Protein AF-A0A9X8DUB5-F1 (afdb_monomer_lite)

Organism: Aphanomyces astaci (NCBI:txid112090)

InterPro domains:
  IPR002156 Ribonuclease H domain [PF13456] (1-64)
  IPR036397 Ribonuclease H superfamily [G3DSA:3.30.420.10] (1-76)

Secondary structure (DSSP, 8-state):
-EES-HHHHHHHHTSS---SHHHHHHHHHHHHHHHHHHHTT-----EE--TTT-HHHHHHHHHHHHHHHT-------------------PPPPPPPTHHHHHHHHHHHHHHHHTTS---------TTS-PPP----S---HHHHHHHHHHHHHHHHHHHHHHHT--SHHHHHHHHHHHHHHHHHHHHHHHHHHHHHHHHHHHHHHHHHHHHHHHHHHHHHHHHHHHHH-HHHHHHHHHHHHTT-SS--S--SS-HHHHHHHHHHHT--SS---TTSTTTHHHHHHHHTSPP----S-SS-S---HHHHHHHHHHHHHHHSB-TTSSBGGGGGG-

Sequence (334 aa):
IECDSQLVLSQVSGNARVSLPLLRSLRNRVLKALAHLRHKGTFTSLHHFPRNENTVADALANAAMDLKETSYESAAPATTTTPSQRGEVLPNPVETPVQISLAAAALLDSIIAAIEPPLAAPAHDPTTRQQRLVVPTVLPPTVVEVMDLALSALVTTTTARLDDSDSWTTAEPIMAAFPAALTRKHKHIHEVQASAESNSRQVYRARRKLRRLNKAHARAHLRHLFVTNEKRCVESIFRQANGLSAKSMSCAIPTDDLVKHFAATNRPPVAFDPQRPSGDKFLRLLDALPPADFNGQVFVDAITMDEVEDALNAANLTSAPGLDGLPYRIYYRF

Foldseek 3Di:
DEDQDPVLLCPLVVNDDDPDPVVVVVSVVVNVVQVVCVVVVDDDDYYYDHPVVVCVVVVVVVVVVVVVVVPPDDDDDDDDDDDDDDDDDDDDDDDDPVVVVVVVVVVVVVLVVVLDDDDDDPDDDPPDDDDDDDDDPDDDPVLVVVLCVSVVVLVVSLVVQCVVDPDPVSNVSSVRCSVVVNVVSSVVSVVVVVVVVVCVVVVVVVVVVVVVVVVVVVVVVLVVCCVVPVVVSVVVCVCVVVVDPPDDPDDPDPPVNVVVVCCVVVVDPDDDDCPDPVNVVVVVVVVVDDDDDPPVPPCPDPCDPVNVVVVVVVCQQCPPQDPVGHRNVVVVVD

Structure (mmCIF, N/CA/C/O backbone):
data_AF-A0A9X8DUB5-F1
#
_entry.id   AF-A0A9X8DUB5-F1
#
loop_
_atom_site.group_PDB
_atom_site.id
_atom_site.type_symbol
_atom_site.label_atom_id
_atom_site.label_alt_id
_atom_site.label_comp_id
_atom_site.label_asym_id
_atom_site.label_entity_id
_atom_site.label_seq_id
_atom_site.pdbx_PDB_ins_code
_atom_site.Cartn_x
_atom_site.Cartn_y
_atom_site.Cartn_z
_atom_site.occupancy
_atom_site.B_iso_or_equiv
_atom_site.auth_seq_id
_atom_site.auth_comp_id
_atom_site.auth_asym_id
_atom_site.auth_atom_id
_atom_site.pdbx_PDB_model_num
ATOM 1 N N . ILE A 1 1 ? 10.967 23.428 12.071 1.00 86.31 1 ILE A N 1
ATOM 2 C CA . ILE A 1 1 ? 9.699 22.744 12.417 1.00 86.31 1 ILE A CA 1
ATOM 3 C C . ILE A 1 1 ? 10.029 21.789 13.539 1.00 86.31 1 ILE A C 1
ATOM 5 O O . ILE A 1 1 ? 10.866 20.911 13.344 1.00 86.31 1 ILE A O 1
ATOM 9 N N . GLU A 1 2 ? 9.417 22.008 14.689 1.00 88.88 2 GLU A N 1
ATOM 10 C CA . GLU A 1 2 ? 9.625 21.233 15.911 1.00 88.88 2 GLU A CA 1
ATOM 11 C C . GLU A 1 2 ? 8.457 20.263 16.092 1.00 88.88 2 GLU A C 1
ATOM 13 O O . GLU A 1 2 ? 7.315 20.596 15.768 1.00 88.88 2 GLU A O 1
ATOM 18 N N . CYS A 1 3 ? 8.748 19.030 16.505 1.00 86.31 3 CYS A N 1
ATOM 19 C CA . CYS A 1 3 ? 7.737 17.998 16.718 1.00 86.31 3 CYS A CA 1
ATOM 20 C C . CYS A 1 3 ? 8.191 16.993 17.782 1.00 86.31 3 CYS A C 1
ATOM 22 O O . CYS A 1 3 ? 9.339 16.543 17.800 1.00 86.31 3 CYS A O 1
ATOM 24 N N . ASP A 1 4 ? 7.258 16.583 18.628 1.00 89.56 4 ASP A N 1
ATOM 25 C CA . ASP A 1 4 ? 7.433 15.570 19.671 1.00 89.56 4 ASP A CA 1
ATOM 26 C C . ASP A 1 4 ? 7.294 14.129 19.169 1.00 89.56 4 ASP A C 1
ATOM 28 O O . ASP A 1 4 ? 7.816 13.196 19.776 1.00 89.56 4 ASP A O 1
ATOM 32 N N . SER A 1 5 ? 6.680 13.916 18.006 1.00 89.62 5 SER A N 1
ATOM 33 C CA . SER A 1 5 ? 6.586 12.589 17.407 1.00 89.62 5 SER A CA 1
ATOM 34 C C . SER A 1 5 ? 7.832 12.233 16.592 1.00 89.62 5 SER A C 1
ATOM 36 O O . SER A 1 5 ? 7.954 12.530 15.398 1.00 89.62 5 SER A O 1
ATOM 38 N N . GLN A 1 6 ? 8.742 11.489 17.222 1.00 89.31 6 GLN A N 1
ATOM 39 C CA . GLN A 1 6 ? 9.939 10.946 16.570 1.00 89.31 6 GLN A CA 1
ATOM 40 C C . GLN A 1 6 ? 9.598 10.029 15.378 1.00 89.31 6 GLN A C 1
ATOM 42 O O . GLN A 1 6 ? 10.311 9.996 14.367 1.00 89.31 6 GLN A O 1
ATOM 47 N N . LEU A 1 7 ? 8.469 9.317 15.449 1.00 89.69 7 LEU A N 1
ATOM 48 C CA . LEU A 1 7 ? 7.990 8.479 14.352 1.00 89.69 7 LEU A CA 1
ATOM 49 C C . LEU A 1 7 ? 7.597 9.319 13.129 1.00 89.69 7 LEU A C 1
ATOM 51 O O . LEU A 1 7 ? 7.969 8.982 12.008 1.00 89.69 7 LEU A O 1
ATOM 55 N N . VAL A 1 8 ? 6.883 10.429 13.319 1.00 90.25 8 VAL A N 1
ATOM 56 C CA . VAL A 1 8 ? 6.497 11.306 12.202 1.00 90.25 8 VAL A CA 1
ATOM 57 C C . VAL A 1 8 ? 7.733 11.940 11.568 1.00 90.25 8 VAL A C 1
ATOM 59 O O . VAL A 1 8 ? 7.866 11.929 10.343 1.00 90.25 8 VAL A O 1
ATOM 62 N N . LEU A 1 9 ? 8.675 12.418 12.384 1.00 90.56 9 LEU A N 1
ATOM 63 C CA . LEU A 1 9 ? 9.932 12.993 11.903 1.00 90.56 9 LEU A CA 1
ATOM 64 C C . LEU A 1 9 ? 10.740 11.993 11.069 1.00 90.56 9 LEU A C 1
ATOM 66 O O . LEU A 1 9 ? 11.134 12.315 9.949 1.00 90.56 9 LEU A O 1
ATOM 70 N N . SER A 1 10 ? 10.915 10.763 11.562 1.00 87.31 10 SER A N 1
ATOM 71 C CA . SER A 1 10 ? 11.631 9.705 10.834 1.00 87.31 10 SER A CA 1
ATOM 72 C C . SER A 1 10 ? 10.921 9.280 9.543 1.00 87.31 10 SER A C 1
ATOM 74 O O . SER A 1 10 ? 11.569 8.966 8.545 1.00 87.31 10 SER A O 1
ATOM 76 N N . GLN A 1 11 ? 9.588 9.301 9.511 1.00 91.56 11 GLN A N 1
ATOM 77 C CA . GLN A 1 11 ? 8.823 8.990 8.303 1.00 91.56 11 GLN A CA 1
ATOM 78 C C . GLN A 1 11 ? 8.915 10.090 7.242 1.00 91.56 11 GLN A C 1
ATOM 80 O O . GLN A 1 11 ? 8.954 9.780 6.048 1.00 91.56 11 GLN A O 1
ATOM 85 N N . VAL A 1 12 ? 8.924 11.363 7.651 1.00 90.00 12 VAL A N 1
ATOM 86 C CA . VAL A 1 12 ? 9.040 12.515 6.743 1.00 90.00 12 VAL A CA 1
ATOM 87 C C . VAL A 1 12 ? 10.477 12.686 6.247 1.00 90.00 12 VAL A C 1
ATOM 89 O O . VAL A 1 12 ? 10.660 12.988 5.070 1.00 90.00 12 VAL A O 1
ATOM 92 N N . SER A 1 13 ? 11.487 12.423 7.085 1.00 86.94 13 SER A N 1
ATOM 93 C CA . SER A 1 13 ? 12.901 12.450 6.682 1.00 86.94 13 SER A CA 1
ATOM 94 C C . SER A 1 13 ? 13.294 11.298 5.750 1.00 86.94 13 SER A C 1
ATOM 96 O O . SER A 1 13 ? 14.303 11.386 5.059 1.00 86.94 13 SER A O 1
ATOM 98 N N . GLY A 1 14 ? 12.485 10.233 5.699 1.00 86.94 14 GLY A N 1
ATOM 99 C CA . GLY A 1 14 ? 12.731 9.051 4.870 1.00 86.94 14 GLY A CA 1
ATOM 100 C C . GLY A 1 14 ? 13.445 7.906 5.593 1.00 86.94 14 GLY A C 1
ATOM 101 O O . GLY A 1 14 ? 13.668 6.865 4.978 1.00 86.94 14 GLY A O 1
ATOM 102 N N . ASN A 1 15 ? 13.732 8.054 6.888 1.00 87.56 15 ASN A N 1
ATOM 103 C CA . ASN A 1 15 ? 14.383 7.031 7.714 1.00 87.56 15 ASN A CA 1
ATOM 104 C C . ASN A 1 15 ? 13.437 5.873 8.086 1.00 87.56 15 ASN A C 1
ATOM 106 O O . ASN 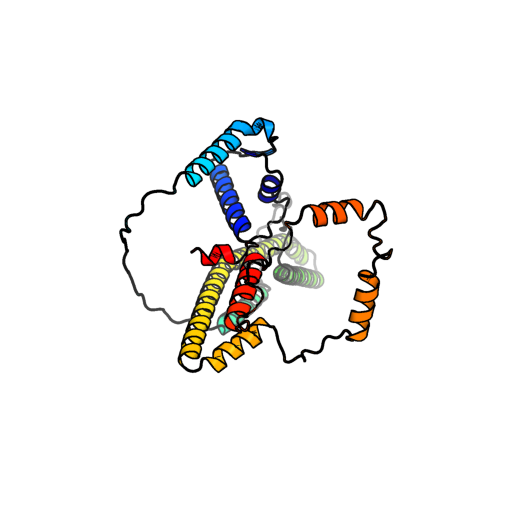A 1 15 ? 13.891 4.754 8.301 1.00 87.56 15 ASN A O 1
ATOM 110 N N . ALA A 1 16 ? 12.123 6.116 8.141 1.00 87.44 16 ALA A N 1
ATOM 111 C CA . ALA A 1 16 ? 11.112 5.109 8.465 1.00 87.44 16 ALA A CA 1
ATOM 112 C C . ALA A 1 16 ? 10.072 4.939 7.344 1.00 87.44 16 ALA A C 1
ATOM 114 O O . ALA A 1 16 ? 9.638 5.894 6.689 1.00 87.44 16 ALA A O 1
ATOM 115 N N . ARG A 1 17 ? 9.627 3.696 7.119 1.00 87.69 17 ARG A N 1
ATOM 116 C CA . ARG A 1 17 ? 8.607 3.375 6.106 1.00 87.69 17 ARG A CA 1
ATOM 117 C C . ARG A 1 17 ? 7.194 3.591 6.651 1.00 87.69 17 ARG A C 1
ATOM 119 O O . ARG A 1 17 ? 6.901 3.273 7.795 1.00 87.69 17 ARG A O 1
ATOM 126 N N . VAL A 1 18 ? 6.293 4.063 5.784 1.00 90.25 18 VAL A N 1
ATOM 127 C CA . VAL A 1 18 ? 4.860 4.222 6.091 1.00 90.25 18 VAL A CA 1
ATOM 128 C C . VAL A 1 18 ? 4.049 3.130 5.392 1.00 90.25 18 VAL A C 1
ATOM 130 O O . VAL A 1 18 ? 3.883 3.149 4.163 1.00 90.25 18 VAL A O 1
ATOM 133 N N . SER A 1 19 ? 3.545 2.174 6.172 1.00 82.44 19 SER A N 1
ATOM 134 C CA . SER A 1 19 ? 2.742 1.033 5.707 1.00 82.44 19 SER A CA 1
ATOM 135 C C . SER A 1 19 ? 1.303 1.437 5.363 1.00 82.44 19 SER A C 1
ATOM 137 O O . SER A 1 19 ? 0.813 1.089 4.285 1.00 82.44 19 SER A O 1
ATOM 139 N N . LEU A 1 20 ? 0.663 2.243 6.216 1.00 88.75 20 LEU A N 1
ATOM 140 C CA . LEU A 1 20 ? -0.738 2.641 6.070 1.00 88.75 20 LEU A CA 1
ATOM 141 C C . LEU A 1 20 ? -0.958 3.606 4.881 1.00 88.75 20 LEU A C 1
ATOM 143 O O . LEU A 1 20 ? -0.304 4.654 4.805 1.00 88.75 20 LEU A O 1
ATOM 147 N N . PRO A 1 21 ? -1.900 3.314 3.956 1.00 84.19 21 PRO A N 1
ATOM 148 C CA . PRO A 1 21 ? -2.162 4.161 2.786 1.00 84.19 21 PRO A CA 1
ATOM 149 C C . PRO A 1 21 ? -2.578 5.596 3.133 1.00 84.19 21 PRO A C 1
ATOM 151 O O . PRO A 1 21 ? -2.166 6.538 2.450 1.00 84.19 21 PRO A O 1
ATOM 154 N N . LEU A 1 22 ? -3.360 5.770 4.202 1.00 88.31 22 LEU A N 1
ATOM 155 C CA . LEU A 1 22 ? -3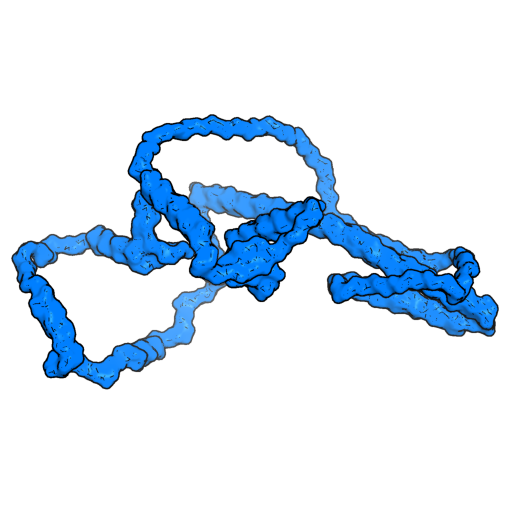.834 7.078 4.654 1.00 88.31 22 LEU A CA 1
ATOM 156 C C . LEU A 1 22 ? -2.668 7.951 5.135 1.00 88.31 22 LEU A C 1
ATOM 158 O O . LEU A 1 22 ? -2.489 9.065 4.636 1.00 88.31 22 LEU A O 1
ATOM 162 N N . LEU A 1 23 ? -1.797 7.408 5.990 1.00 87.62 23 LEU A N 1
ATOM 163 C CA . LEU A 1 23 ? -0.586 8.092 6.451 1.00 87.62 23 LEU A CA 1
ATOM 164 C C . LEU A 1 23 ? 0.391 8.380 5.303 1.00 87.62 23 LEU A C 1
ATOM 166 O O . LEU A 1 23 ? 0.997 9.448 5.251 1.00 87.62 23 LEU A O 1
ATOM 170 N N . ARG A 1 24 ? 0.490 7.487 4.309 1.00 89.69 24 ARG A N 1
ATOM 171 C CA . ARG A 1 24 ? 1.301 7.727 3.104 1.00 89.69 24 ARG A CA 1
ATOM 172 C C . ARG A 1 24 ? 0.789 8.928 2.308 1.00 89.69 24 ARG A C 1
ATOM 174 O O . ARG A 1 24 ? 1.588 9.711 1.793 1.00 89.69 24 ARG A O 1
ATOM 181 N N . SER A 1 25 ? -0.532 9.092 2.214 1.00 90.12 25 SER A N 1
ATOM 182 C CA . SER A 1 25 ? -1.144 10.245 1.544 1.00 90.12 25 SER A CA 1
ATOM 183 C C . SER A 1 25 ? -0.864 11.564 2.278 1.00 90.12 25 SER A C 1
ATOM 185 O O . SER A 1 25 ? -0.585 12.576 1.633 1.00 90.12 25 SER A O 1
ATOM 187 N N . LEU A 1 26 ? -0.880 11.542 3.616 1.00 89.25 26 LEU A N 1
ATOM 188 C CA . LEU A 1 26 ? -0.551 12.679 4.479 1.00 89.25 26 LEU A CA 1
ATOM 189 C C . LEU A 1 26 ? 0.928 13.054 4.360 1.00 89.25 26 LEU A C 1
ATOM 191 O O . LEU A 1 26 ? 1.232 14.194 4.018 1.00 89.25 26 LEU A O 1
ATOM 195 N N . ARG A 1 27 ? 1.839 12.084 4.499 1.00 92.12 27 ARG A N 1
ATOM 196 C CA . ARG A 1 27 ? 3.283 12.294 4.316 1.00 92.12 27 ARG A CA 1
ATOM 197 C C . ARG A 1 27 ? 3.596 12.934 2.963 1.00 92.12 27 ARG A C 1
ATOM 199 O O . ARG A 1 27 ? 4.348 13.897 2.886 1.00 92.12 27 ARG A O 1
ATOM 206 N N . ASN A 1 28 ? 2.987 12.442 1.883 1.00 89.88 28 ASN A N 1
ATOM 207 C CA . ASN A 1 28 ? 3.217 12.990 0.545 1.00 89.88 28 ASN A CA 1
ATOM 208 C C . ASN A 1 28 ? 2.690 14.429 0.386 1.00 89.88 28 ASN A C 1
ATOM 210 O O . ASN A 1 28 ? 3.242 15.186 -0.411 1.00 89.88 28 ASN A O 1
ATOM 214 N N . ARG A 1 29 ? 1.634 14.820 1.115 1.00 91.88 29 ARG A N 1
ATOM 215 C CA . ARG A 1 29 ? 1.181 16.220 1.167 1.00 91.88 29 ARG A CA 1
ATOM 216 C C . ARG A 1 29 ? 2.189 17.100 1.900 1.00 91.88 29 ARG A C 1
ATOM 218 O O . ARG A 1 29 ? 2.534 18.152 1.375 1.00 91.88 29 ARG A O 1
ATOM 225 N N . VAL A 1 30 ? 2.704 16.638 3.040 1.00 91.31 30 VAL A N 1
ATOM 226 C CA . VAL A 1 30 ? 3.746 17.346 3.801 1.00 91.31 30 VAL A CA 1
ATOM 227 C C . VAL A 1 30 ? 4.995 17.551 2.943 1.00 91.31 30 VAL A C 1
ATOM 229 O O . VAL A 1 30 ? 5.455 18.676 2.802 1.00 91.31 30 VAL A O 1
ATOM 232 N N . LEU A 1 31 ? 5.486 16.507 2.266 1.00 90.75 31 LEU A N 1
ATOM 233 C CA . LEU A 1 31 ? 6.652 16.614 1.379 1.00 90.75 31 LEU A CA 1
ATOM 234 C C . LEU A 1 31 ? 6.444 17.613 0.233 1.00 90.75 31 LEU A C 1
ATOM 236 O O . LEU A 1 31 ? 7.366 18.344 -0.116 1.00 90.75 31 LEU A O 1
ATOM 240 N N . LYS A 1 32 ? 5.233 17.691 -0.336 1.00 92.12 32 LYS A N 1
ATOM 241 C CA . LYS A 1 32 ? 4.902 18.713 -1.342 1.00 92.12 32 LYS A CA 1
ATOM 242 C C . LYS A 1 32 ? 4.910 20.123 -0.760 1.00 92.12 32 LYS A C 1
ATOM 244 O O . LYS A 1 32 ? 5.401 21.031 -1.420 1.00 92.12 32 LYS A O 1
ATOM 249 N N . ALA A 1 33 ? 4.380 20.308 0.448 1.00 89.75 33 ALA A N 1
ATOM 250 C CA . ALA A 1 33 ? 4.398 21.601 1.124 1.00 89.75 33 ALA A CA 1
ATOM 251 C C . ALA A 1 33 ? 5.837 22.044 1.444 1.00 89.75 33 ALA A C 1
ATOM 253 O O . ALA A 1 33 ? 6.200 23.178 1.151 1.00 89.75 33 ALA A O 1
ATOM 254 N N . LEU A 1 34 ? 6.682 21.134 1.940 1.00 90.00 34 LEU A N 1
ATOM 255 C CA . LEU A 1 34 ? 8.104 21.400 2.186 1.00 90.00 34 LEU A CA 1
ATOM 256 C C . LEU A 1 34 ? 8.865 21.711 0.890 1.00 90.00 34 LEU A C 1
ATOM 258 O O . LEU A 1 34 ? 9.663 22.642 0.852 1.00 90.00 34 LEU A O 1
ATOM 262 N N . ALA A 1 35 ? 8.583 20.988 -0.198 1.00 88.44 35 ALA A N 1
ATOM 263 C CA . ALA A 1 35 ? 9.151 21.298 -1.508 1.00 88.44 35 ALA A CA 1
ATOM 264 C C . ALA A 1 35 ? 8.730 22.695 -1.990 1.00 88.44 35 ALA A C 1
ATOM 266 O O . ALA A 1 35 ? 9.561 23.447 -2.491 1.00 88.44 35 ALA A O 1
ATOM 267 N N . HIS A 1 36 ? 7.465 23.074 -1.789 1.00 91.62 36 HIS A N 1
ATOM 268 C CA . HIS A 1 36 ? 6.961 24.407 -2.132 1.00 91.62 36 HIS A CA 1
ATOM 269 C C . HIS A 1 36 ? 7.658 25.517 -1.339 1.00 91.62 36 HIS A C 1
ATOM 271 O O . HIS A 1 36 ? 8.042 26.534 -1.911 1.00 91.62 36 HIS A O 1
ATOM 277 N N . LEU A 1 37 ? 7.881 25.308 -0.040 1.00 89.81 37 LEU A N 1
ATOM 278 C CA . LEU A 1 37 ? 8.651 26.222 0.809 1.00 89.81 37 LEU A CA 1
ATOM 279 C C . LEU A 1 37 ? 10.111 26.331 0.345 1.00 89.81 37 LEU A C 1
ATOM 281 O O . LEU A 1 37 ? 10.648 27.435 0.241 1.00 89.81 37 LEU A O 1
ATOM 285 N N . ARG A 1 38 ? 10.731 25.213 -0.045 1.00 89.06 38 ARG A N 1
ATOM 286 C CA . ARG A 1 38 ? 12.085 25.212 -0.610 1.00 89.06 38 ARG A CA 1
ATOM 287 C C . ARG A 1 38 ? 12.162 25.981 -1.932 1.00 89.06 38 ARG A C 1
ATOM 289 O O . ARG A 1 38 ? 13.112 26.726 -2.143 1.00 89.06 38 ARG A O 1
ATOM 296 N N . HIS A 1 39 ? 11.156 25.856 -2.799 1.00 87.62 39 HIS A N 1
ATOM 297 C CA . HIS A 1 39 ? 11.075 26.632 -4.042 1.00 87.62 39 HIS A CA 1
ATOM 298 C C . HIS A 1 39 ? 10.916 28.138 -3.802 1.00 87.62 39 HIS A C 1
ATOM 300 O O . HIS A 1 39 ? 11.367 28.929 -4.623 1.00 87.62 39 HIS A O 1
ATOM 306 N N . LYS A 1 40 ? 10.331 28.539 -2.669 1.00 91.06 40 LYS A N 1
ATOM 307 C CA . LYS A 1 40 ? 10.245 29.940 -2.233 1.00 91.06 40 LYS A CA 1
ATOM 308 C C . LYS A 1 40 ? 11.514 30.453 -1.534 1.00 91.06 40 LYS A C 1
ATOM 310 O O . LYS A 1 40 ? 11.504 31.564 -1.020 1.00 91.06 40 LYS A O 1
ATOM 315 N N . GLY A 1 41 ? 12.586 29.660 -1.489 1.00 86.75 41 GLY A N 1
ATOM 316 C CA . GLY A 1 41 ? 13.856 30.043 -0.864 1.00 86.75 41 GLY A CA 1
ATOM 317 C C . GLY A 1 41 ? 13.897 29.878 0.657 1.00 86.75 41 GLY A C 1
ATOM 318 O O . GLY A 1 41 ? 14.875 30.272 1.282 1.00 86.75 41 GLY A O 1
ATOM 319 N N . THR A 1 42 ? 12.871 29.280 1.271 1.00 88.19 42 THR A N 1
ATOM 320 C CA . THR A 1 42 ? 12.883 28.989 2.713 1.00 88.19 42 THR A CA 1
ATOM 321 C C . THR A 1 42 ? 13.471 27.609 2.987 1.00 88.19 42 THR A C 1
ATOM 323 O O . THR A 1 42 ? 12.964 26.592 2.508 1.00 88.19 42 THR A O 1
ATOM 326 N N . PHE A 1 43 ? 14.543 27.570 3.776 1.00 81.44 43 PHE A N 1
ATOM 327 C CA . PHE A 1 43 ? 15.147 26.330 4.253 1.00 81.44 43 PHE A CA 1
ATOM 328 C C . PHE A 1 43 ? 14.449 25.881 5.536 1.00 81.44 43 PHE A C 1
ATOM 330 O O . PHE A 1 43 ? 14.490 26.562 6.556 1.00 81.44 43 PHE A O 1
ATOM 337 N N . THR A 1 44 ? 13.789 24.727 5.485 1.00 84.88 44 THR A N 1
ATOM 338 C CA . THR A 1 44 ? 13.082 24.152 6.634 1.00 84.88 44 THR A CA 1
ATOM 339 C C . THR A 1 44 ? 13.857 22.966 7.194 1.00 84.88 44 THR A C 1
ATOM 341 O O . THR A 1 44 ? 14.027 21.969 6.491 1.00 84.88 44 THR A O 1
ATOM 344 N N . SER A 1 45 ? 14.265 23.044 8.462 1.00 86.12 45 SER A N 1
ATOM 345 C CA . SER A 1 45 ? 14.795 21.902 9.217 1.00 86.12 45 SER A CA 1
ATOM 346 C C . SER A 1 45 ? 13.711 21.280 10.103 1.00 86.12 45 SER A C 1
ATOM 348 O O . SER A 1 45 ? 12.819 21.984 10.595 1.00 86.12 45 SER A O 1
ATOM 350 N N . LEU A 1 46 ? 13.772 19.961 10.281 1.00 88.00 46 LEU A N 1
ATOM 351 C CA . LEU A 1 46 ? 12.878 19.188 11.140 1.00 88.00 46 LEU A CA 1
ATOM 352 C C . LEU A 1 46 ? 13.649 18.776 12.399 1.00 88.00 46 LEU A C 1
ATOM 354 O O . LEU A 1 46 ? 14.643 18.063 12.289 1.00 88.00 46 LEU A O 1
ATOM 358 N N . HIS A 1 47 ? 13.191 19.202 13.574 1.00 87.88 47 HIS A N 1
ATOM 359 C CA . HIS A 1 47 ? 13.834 18.904 14.852 1.00 87.88 47 HIS A CA 1
ATOM 360 C C . HIS A 1 47 ? 12.873 18.171 15.782 1.00 87.88 47 HIS A C 1
ATOM 362 O O . HIS A 1 47 ? 11.684 18.492 15.847 1.00 87.88 47 HIS A O 1
ATOM 368 N N . HIS A 1 48 ? 13.402 17.168 16.482 1.00 90.19 48 HIS A N 1
ATOM 369 C CA . HIS A 1 48 ? 12.677 16.532 17.570 1.00 90.19 48 HIS A CA 1
ATOM 370 C C . HIS A 1 48 ? 12.721 17.426 18.803 1.00 90.19 48 HIS A C 1
ATOM 372 O O . HIS A 1 48 ? 13.775 17.969 19.127 1.00 90.19 48 HIS A O 1
ATOM 378 N N . PHE A 1 49 ? 11.575 17.560 19.455 1.00 86.56 49 PHE A N 1
ATOM 379 C CA . PHE A 1 49 ? 11.380 18.424 20.605 1.00 86.56 49 PHE A CA 1
ATOM 380 C C . PHE A 1 49 ? 10.628 17.643 21.684 1.00 86.56 49 PHE A C 1
ATOM 382 O O . PHE A 1 49 ? 9.635 16.995 21.354 1.00 86.56 49 PHE A O 1
ATOM 389 N N . PRO A 1 50 ? 11.092 17.604 22.939 1.00 86.06 50 PRO A N 1
ATOM 390 C CA . PRO A 1 50 ? 10.478 16.751 23.944 1.00 86.06 50 PRO A CA 1
ATOM 391 C C . PRO A 1 50 ? 9.077 17.266 24.323 1.00 86.06 50 PRO A C 1
ATOM 393 O O . PRO A 1 50 ? 8.765 18.454 24.236 1.00 86.06 50 PRO A O 1
ATOM 396 N N . ARG A 1 51 ? 8.189 16.347 24.722 1.00 84.69 51 ARG A N 1
ATOM 397 C CA . ARG A 1 51 ? 6.754 16.638 24.903 1.00 84.69 51 ARG A CA 1
ATOM 398 C C . ARG A 1 51 ? 6.471 17.699 25.974 1.00 84.69 51 ARG A C 1
ATOM 400 O O . ARG A 1 51 ? 5.523 18.461 25.838 1.00 84.69 51 ARG A O 1
ATOM 407 N N . ASN A 1 52 ? 7.302 17.765 27.013 1.00 86.69 52 ASN A N 1
ATOM 408 C CA . ASN A 1 52 ? 7.225 18.767 28.082 1.00 86.69 52 ASN A CA 1
ATOM 409 C C . ASN A 1 52 ? 7.485 20.201 27.596 1.00 86.69 52 ASN A C 1
ATOM 411 O O . ASN A 1 52 ? 7.136 21.140 28.303 1.00 86.69 52 ASN A O 1
ATOM 415 N N . GLU A 1 53 ? 8.088 20.373 26.422 1.00 85.75 53 GLU A N 1
ATOM 416 C CA . GLU A 1 53 ? 8.357 21.683 25.831 1.00 85.75 53 GLU A CA 1
ATOM 417 C C . GLU A 1 53 ? 7.330 22.024 24.728 1.00 85.75 53 GLU A C 1
ATOM 419 O O . GLU A 1 53 ? 7.079 23.195 24.451 1.00 85.75 53 GLU A O 1
ATOM 424 N N . ASN A 1 54 ? 6.633 21.027 24.164 1.00 87.62 54 ASN A N 1
ATOM 425 C CA . ASN A 1 54 ? 5.569 21.198 23.162 1.00 87.62 54 ASN A CA 1
ATOM 426 C C . ASN A 1 54 ? 4.185 21.530 23.775 1.00 87.62 54 ASN A C 1
ATOM 428 O O . ASN A 1 54 ? 3.140 21.117 23.266 1.00 87.62 54 ASN A O 1
ATOM 432 N N . THR A 1 55 ? 4.158 22.265 24.890 1.00 90.38 55 THR A N 1
ATOM 433 C CA . THR A 1 55 ? 2.941 22.499 25.694 1.00 90.38 55 THR A CA 1
ATOM 434 C C . THR A 1 55 ? 1.889 23.319 24.960 1.00 90.38 55 THR A C 1
ATOM 436 O O . THR A 1 55 ? 0.702 23.042 25.085 1.00 90.38 55 THR A O 1
ATOM 439 N N . VAL A 1 56 ? 2.309 24.298 24.153 1.00 91.06 56 VAL A N 1
ATOM 440 C CA . VAL A 1 56 ? 1.392 25.169 23.401 1.00 91.06 56 VAL A CA 1
ATOM 441 C C . VAL A 1 56 ? 0.617 24.372 22.351 1.00 91.06 56 VAL A C 1
ATOM 443 O O . VAL A 1 56 ? -0.598 24.519 22.238 1.00 91.06 56 VAL A O 1
ATOM 446 N N . ALA A 1 57 ? 1.293 23.507 21.589 1.00 88.00 57 ALA A N 1
ATOM 447 C CA . ALA A 1 57 ? 0.636 22.711 20.557 1.00 88.00 57 ALA A CA 1
ATOM 448 C C . ALA A 1 57 ? -0.241 21.600 21.156 1.00 88.00 57 ALA A C 1
ATOM 450 O O . ALA A 1 57 ? -1.330 21.359 20.637 1.00 88.00 57 ALA A O 1
ATOM 451 N N . ASP A 1 58 ? 0.201 20.961 22.247 1.00 88.25 58 ASP A N 1
ATOM 452 C CA . ASP A 1 58 ? -0.581 19.944 22.968 1.00 88.25 58 ASP A CA 1
ATOM 453 C C . ASP A 1 58 ? -1.843 20.573 23.590 1.00 88.25 58 ASP A C 1
ATOM 455 O O . ASP A 1 58 ? -2.945 20.080 23.366 1.00 88.25 58 ASP A O 1
ATOM 459 N N . ALA A 1 59 ? -1.725 21.741 24.238 1.00 89.62 59 ALA A N 1
ATOM 460 C CA . ALA A 1 59 ? -2.868 22.474 24.788 1.00 89.62 59 ALA A CA 1
ATOM 461 C C . ALA A 1 59 ? -3.880 22.891 23.708 1.00 89.62 59 ALA A C 1
ATOM 463 O O . ALA A 1 59 ? -5.083 22.731 23.902 1.00 89.62 59 ALA A O 1
ATOM 464 N N . LEU A 1 60 ? -3.416 23.382 22.551 1.00 91.62 60 LEU A N 1
ATOM 465 C CA . LEU A 1 60 ? -4.298 23.728 21.430 1.00 91.62 60 LEU A CA 1
ATOM 466 C C . LEU A 1 60 ? -4.988 22.497 20.827 1.00 91.62 60 LEU A C 1
ATOM 468 O O . LEU A 1 60 ? -6.154 22.575 20.442 1.00 91.62 60 LEU A O 1
ATOM 472 N N . ALA A 1 61 ? -4.284 21.367 20.736 1.00 87.88 61 ALA A N 1
ATOM 473 C CA . ALA A 1 61 ? -4.858 20.120 20.247 1.00 87.88 61 ALA A CA 1
ATOM 474 C C . ALA A 1 61 ? -5.932 19.581 21.204 1.00 87.88 61 ALA A C 1
ATOM 476 O O . ALA A 1 61 ? -7.008 19.203 20.742 1.00 87.88 61 ALA A O 1
ATOM 477 N N . ASN A 1 62 ? -5.668 19.609 22.514 1.00 88.62 62 ASN A N 1
ATOM 478 C CA . ASN A 1 62 ? -6.618 19.184 23.543 1.00 88.62 62 ASN A CA 1
ATOM 479 C C . ASN A 1 62 ? -7.845 20.108 23.573 1.00 88.62 62 ASN A C 1
ATOM 481 O O . ASN A 1 62 ? -8.964 19.623 23.462 1.00 88.62 62 ASN A O 1
ATOM 485 N N . ALA A 1 63 ? -7.652 21.432 23.537 1.00 89.12 63 ALA A N 1
ATOM 486 C CA . ALA A 1 63 ? -8.760 22.387 23.457 1.00 89.12 63 ALA A CA 1
ATOM 487 C C . ALA A 1 63 ? -9.645 22.166 22.213 1.00 89.12 63 ALA A C 1
ATOM 489 O O . ALA A 1 63 ? -10.865 22.303 22.271 1.00 89.12 63 ALA A O 1
ATOM 490 N N . ALA A 1 64 ? -9.054 21.796 21.071 1.00 87.38 64 ALA A N 1
ATOM 491 C CA . ALA A 1 64 ? -9.812 21.476 19.862 1.00 87.38 64 ALA A CA 1
ATOM 492 C C . ALA A 1 64 ? -10.577 20.141 19.950 1.00 87.38 64 ALA A C 1
ATOM 494 O O . ALA A 1 64 ? -11.582 19.974 19.254 1.00 87.38 64 ALA A O 1
ATOM 495 N N . MET A 1 65 ? -10.105 19.189 20.759 1.00 81.81 65 MET A N 1
ATOM 496 C CA . MET A 1 65 ? -10.827 17.949 21.058 1.00 81.81 65 MET A CA 1
ATOM 497 C C . MET A 1 65 ? -12.009 18.230 21.989 1.00 81.81 65 MET A C 1
ATOM 499 O O . MET A 1 65 ? -13.125 17.830 21.663 1.00 81.81 65 MET A O 1
ATOM 503 N N . ASP A 1 66 ? -11.798 19.025 23.038 1.00 81.88 66 ASP A N 1
ATOM 504 C CA . ASP A 1 66 ? -12.846 19.425 23.986 1.00 81.88 66 ASP A CA 1
ATOM 505 C C . ASP A 1 66 ? -13.985 20.190 23.282 1.00 81.88 66 ASP A C 1
ATOM 507 O O . ASP A 1 66 ? -15.166 19.958 23.537 1.00 81.88 66 ASP A O 1
ATOM 511 N N . LEU A 1 67 ? -13.652 21.053 22.312 1.00 74.62 67 LEU A N 1
ATOM 512 C CA . LEU A 1 67 ? -14.635 21.755 21.471 1.00 74.62 67 LEU A CA 1
ATOM 513 C C . LEU A 1 67 ? -15.425 20.836 20.526 1.00 74.62 67 LEU A C 1
ATOM 515 O O . LEU A 1 67 ? -16.533 21.178 20.117 1.00 74.62 67 LEU A O 1
ATOM 519 N N . LYS A 1 68 ? -14.863 19.692 20.123 1.00 60.47 68 LYS A N 1
ATOM 520 C CA . LYS A 1 68 ? -15.589 18.708 19.304 1.00 60.47 68 LYS A CA 1
ATOM 521 C C . LYS A 1 68 ? -16.515 17.860 20.153 1.00 60.47 68 LYS A C 1
ATOM 523 O O . LYS A 1 68 ? -17.600 17.521 19.683 1.00 60.47 68 LYS A O 1
ATOM 528 N N . GLU A 1 69 ? -16.110 17.547 21.378 1.00 55.09 69 GLU A N 1
ATOM 529 C CA . GLU A 1 69 ? -16.974 16.856 22.325 1.00 55.09 69 GLU A CA 1
ATOM 530 C C . GLU A 1 69 ? -18.172 17.732 22.696 1.00 55.09 69 GLU A C 1
ATOM 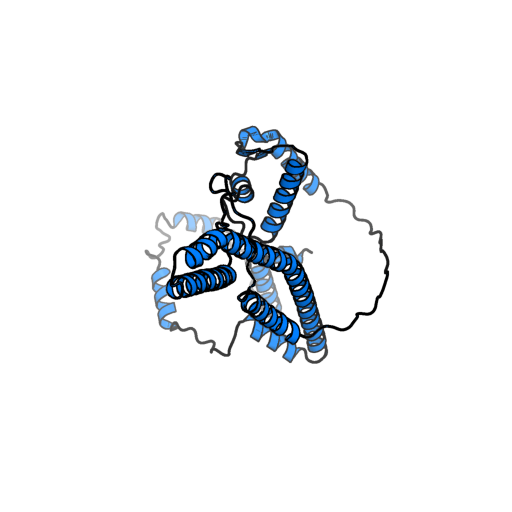532 O O . GLU A 1 69 ? -19.283 17.241 22.646 1.00 55.09 69 GLU A O 1
ATOM 537 N N . THR A 1 70 ? -18.035 19.049 22.871 1.00 47.53 70 THR A N 1
ATOM 538 C CA . THR A 1 70 ? -19.187 19.927 23.179 1.00 47.53 70 THR A CA 1
ATOM 539 C C . THR A 1 70 ? -20.185 20.157 22.029 1.00 47.53 70 THR A C 1
ATOM 541 O O . THR A 1 70 ? -21.189 20.838 22.225 1.00 47.53 70 THR A O 1
ATOM 544 N N . SER A 1 71 ? -19.979 19.571 20.842 1.00 43.81 71 SER A N 1
ATOM 545 C CA . SER A 1 71 ? -20.841 19.768 19.660 1.00 43.81 71 SER A CA 1
ATOM 546 C C . SER A 1 71 ? -22.009 18.772 19.523 1.00 43.81 71 SER A C 1
ATOM 548 O O . SER A 1 71 ? -22.467 18.494 18.414 1.00 43.81 71 SER A O 1
ATOM 550 N N . TYR A 1 72 ? -22.534 18.252 20.635 1.00 38.66 72 TYR A N 1
ATOM 551 C CA . TYR A 1 72 ? -23.815 17.535 20.673 1.00 38.66 72 TYR A CA 1
ATOM 552 C C . TYR A 1 72 ? -24.982 18.463 21.030 1.00 38.66 72 TYR A C 1
ATOM 554 O O . TYR A 1 72 ? -25.647 18.254 22.032 1.00 38.66 72 TYR A O 1
ATOM 562 N N . GLU A 1 73 ? -25.283 19.464 20.200 1.00 39.00 73 GLU A N 1
ATOM 563 C CA . GLU A 1 73 ? -26.649 20.001 20.143 1.00 39.00 73 GLU A CA 1
ATOM 564 C C . GLU A 1 73 ? -26.920 20.827 18.878 1.00 39.00 73 GLU A C 1
ATOM 566 O O . GLU A 1 73 ? -26.113 21.645 18.443 1.00 39.00 73 GLU A O 1
ATOM 571 N N . SER A 1 74 ? -28.128 20.618 18.346 1.00 29.77 74 SER A N 1
ATOM 572 C CA . SER A 1 74 ? -28.805 21.332 17.256 1.00 29.77 74 SER A CA 1
ATOM 573 C C . SER A 1 74 ? -28.513 20.892 15.812 1.00 29.77 74 SER A C 1
ATOM 575 O O . SER A 1 74 ? -27.596 21.347 15.129 1.00 29.77 74 SER A O 1
ATOM 577 N N . ALA A 1 75 ? -29.396 20.017 15.326 1.00 33.91 75 ALA A N 1
ATOM 578 C CA . ALA A 1 75 ? -29.596 19.699 13.920 1.00 33.91 75 ALA A CA 1
ATOM 579 C C . ALA A 1 75 ? -30.587 20.682 13.269 1.00 33.91 75 ALA A C 1
ATOM 581 O O . ALA A 1 75 ? -31.660 20.889 13.828 1.00 33.91 75 ALA A O 1
ATOM 582 N N . ALA A 1 76 ? -30.260 21.200 12.073 1.00 28.52 76 ALA A N 1
ATOM 583 C CA . ALA A 1 76 ? -31.153 21.467 10.921 1.00 28.52 76 ALA A CA 1
ATOM 584 C C . ALA A 1 76 ? -30.335 22.076 9.739 1.00 28.52 76 ALA A C 1
ATOM 586 O O . ALA A 1 76 ? -29.174 22.432 9.929 1.00 28.52 76 ALA A O 1
ATOM 587 N N . PRO A 1 77 ? -30.877 22.183 8.507 1.00 33.94 77 PRO A N 1
ATOM 588 C CA . PRO A 1 77 ? -30.806 21.179 7.453 1.00 33.94 77 PRO A CA 1
ATOM 589 C C . PRO A 1 77 ? -29.923 21.602 6.259 1.00 33.94 77 PRO A C 1
ATOM 591 O O . PRO A 1 77 ? -29.493 22.742 6.116 1.00 33.94 77 PRO A O 1
ATOM 594 N N . ALA A 1 78 ? -29.665 20.628 5.386 1.00 36.44 78 ALA A N 1
ATOM 595 C CA . ALA A 1 78 ? -28.813 20.712 4.208 1.00 36.44 78 ALA A CA 1
ATOM 596 C C . ALA A 1 78 ? -29.237 21.774 3.175 1.00 36.44 78 ALA A C 1
ATOM 598 O O . ALA A 1 78 ? -30.410 21.867 2.815 1.00 36.44 78 ALA A O 1
ATOM 599 N N . THR A 1 79 ? -28.246 22.443 2.574 1.00 27.47 79 THR A N 1
ATOM 600 C CA . THR A 1 79 ? -28.418 23.166 1.308 1.00 27.47 79 THR A CA 1
ATOM 601 C C . THR A 1 79 ? -27.497 22.600 0.233 1.00 27.47 79 THR A C 1
ATOM 603 O O . THR A 1 79 ? -26.271 22.664 0.300 1.00 27.47 79 THR A O 1
ATOM 606 N N . THR A 1 80 ? -28.151 22.022 -0.768 1.00 31.64 80 THR A N 1
ATOM 607 C CA . THR A 1 80 ? -27.657 21.585 -2.073 1.00 31.64 80 THR A CA 1
ATOM 608 C C . THR A 1 80 ? -26.830 22.661 -2.779 1.00 31.64 80 THR A C 1
ATOM 610 O O . THR A 1 80 ? -27.257 23.809 -2.886 1.00 31.64 80 THR A O 1
ATOM 613 N N . THR A 1 81 ? -25.700 22.285 -3.386 1.00 27.30 81 THR A N 1
ATOM 614 C CA . THR A 1 81 ? -25.142 23.040 -4.522 1.00 27.30 81 THR A CA 1
ATOM 615 C C . THR A 1 81 ? -24.439 22.105 -5.510 1.00 27.30 81 THR A C 1
ATOM 617 O O . THR A 1 81 ? -23.361 21.574 -5.255 1.00 27.30 81 THR A O 1
ATOM 620 N N . THR A 1 82 ? -25.080 21.898 -6.659 1.00 33.12 82 THR A N 1
ATOM 621 C CA . THR A 1 82 ? -24.507 21.378 -7.913 1.00 33.12 82 THR A CA 1
ATOM 622 C C . THR A 1 82 ? -23.555 22.389 -8.565 1.00 33.12 82 THR A C 1
ATOM 624 O O . THR A 1 82 ? -23.792 23.592 -8.472 1.00 33.12 82 THR A O 1
ATOM 627 N N . PRO A 1 83 ? -22.555 21.924 -9.336 1.00 29.88 83 PRO A N 1
ATOM 628 C CA . PRO A 1 83 ? -22.452 22.375 -10.735 1.00 29.88 83 PRO A CA 1
ATOM 629 C C . PRO A 1 83 ? -22.150 21.194 -11.684 1.00 29.88 83 PRO A C 1
ATOM 631 O O . PRO A 1 83 ? -21.350 20.317 -11.374 1.00 29.88 83 PRO A O 1
ATOM 634 N N . SER A 1 84 ? -22.934 20.999 -12.747 1.00 26.61 84 SER A N 1
ATOM 635 C CA . SER A 1 84 ? -22.923 21.681 -14.058 1.00 26.61 84 SER A CA 1
ATOM 636 C C . SER A 1 84 ? -21.933 21.050 -15.051 1.00 26.61 84 SER A C 1
ATOM 638 O O . SER A 1 84 ? -20.716 21.074 -14.874 1.00 26.61 84 SER A O 1
ATOM 640 N N . GLN A 1 85 ? -22.517 20.430 -16.078 1.00 35.19 85 GLN A N 1
ATOM 641 C CA . GLN A 1 85 ? -21.883 19.703 -17.173 1.00 35.19 85 GLN A CA 1
ATOM 642 C C . GLN A 1 85 ? -21.248 20.668 -18.183 1.00 35.19 85 GLN A C 1
ATOM 644 O O . GLN A 1 85 ? -21.828 21.705 -18.499 1.00 35.19 85 GLN A O 1
ATOM 649 N N . ARG A 1 86 ? -20.109 20.288 -18.779 1.00 26.97 86 ARG A N 1
ATOM 650 C CA . ARG A 1 86 ? -19.676 20.848 -20.068 1.00 26.97 86 ARG A CA 1
ATOM 651 C C . ARG A 1 86 ? -18.776 19.882 -20.843 1.00 26.97 86 ARG A C 1
ATOM 653 O O . ARG A 1 86 ? -17.710 19.518 -20.358 1.00 26.97 86 ARG A O 1
ATOM 660 N N . GLY A 1 87 ? -19.188 19.587 -22.077 1.00 28.30 87 GLY A N 1
ATOM 661 C CA . GLY A 1 87 ? -18.286 19.406 -23.218 1.00 28.30 87 GLY A CA 1
ATOM 662 C C . GLY A 1 87 ? -17.876 17.980 -23.560 1.00 28.30 87 GLY A C 1
ATOM 663 O O . GLY A 1 87 ? -16.761 17.563 -23.268 1.00 28.30 87 GLY A O 1
ATOM 664 N N . GLU A 1 88 ? -18.765 17.280 -24.251 1.00 30.17 88 GLU A N 1
ATOM 665 C CA . GLU A 1 88 ? -18.487 16.105 -25.072 1.00 30.17 88 GLU A CA 1
ATOM 666 C C . GLU A 1 88 ? -17.625 16.514 -26.286 1.00 30.17 88 GLU A C 1
ATOM 668 O O . GLU A 1 88 ? -17.985 17.431 -27.023 1.00 30.17 88 GLU A O 1
ATOM 673 N N . VAL A 1 89 ? -16.471 15.866 -26.480 1.00 29.61 89 VAL A N 1
ATOM 674 C CA . VAL A 1 89 ? -15.699 15.909 -27.734 1.00 29.61 89 VAL A CA 1
ATOM 675 C C . VAL A 1 89 ? -15.316 14.474 -28.094 1.00 29.61 89 VAL A C 1
ATOM 677 O O . VAL A 1 89 ? -14.713 13.754 -27.295 1.00 29.61 89 VAL A O 1
ATOM 680 N N . LEU A 1 90 ? -15.728 14.085 -29.298 1.00 31.12 90 LEU A N 1
ATOM 681 C CA . LEU A 1 90 ? -15.555 12.794 -29.964 1.00 31.12 90 LEU A CA 1
ATOM 682 C C . LEU A 1 90 ? -14.069 12.356 -30.025 1.00 31.12 90 LEU A C 1
ATOM 684 O O . LEU A 1 90 ? -13.206 13.210 -30.244 1.00 31.12 90 LEU A O 1
ATOM 688 N N . PRO A 1 91 ? -13.728 11.060 -29.868 1.00 33.84 91 PRO A N 1
ATOM 689 C CA . PRO A 1 91 ? -12.344 10.599 -29.940 1.00 33.84 91 PRO A CA 1
ATOM 690 C C . PRO A 1 91 ? -11.917 10.286 -31.385 1.00 33.84 91 PRO A C 1
ATOM 692 O O . PRO A 1 91 ? -12.597 9.556 -32.101 1.00 33.84 91 PRO A O 1
ATOM 695 N N . ASN A 1 92 ? -10.748 10.796 -31.781 1.00 32.00 92 ASN A N 1
ATOM 696 C CA . ASN A 1 92 ? -9.995 10.335 -32.956 1.00 32.00 92 ASN A CA 1
ATOM 697 C C . ASN A 1 92 ? -9.407 8.924 -32.716 1.00 32.00 92 ASN A C 1
ATOM 699 O O . ASN A 1 92 ? -9.253 8.521 -31.556 1.00 32.00 92 ASN A O 1
ATOM 703 N N . PRO A 1 93 ? -9.116 8.150 -33.783 1.00 34.81 93 PRO A N 1
ATOM 704 C CA . PRO A 1 93 ? -8.989 6.701 -33.700 1.00 34.81 93 PRO A CA 1
ATOM 705 C C . PRO A 1 93 ? -7.746 6.263 -32.922 1.00 34.81 93 PRO A C 1
ATOM 707 O O . PRO A 1 93 ? -6.671 6.849 -33.008 1.00 34.81 93 PRO A O 1
ATOM 710 N N . VAL A 1 94 ? -7.942 5.207 -32.136 1.00 40.56 94 VAL A N 1
ATOM 711 C CA . VAL A 1 94 ? -6.951 4.560 -31.278 1.00 40.56 94 VAL A CA 1
ATOM 712 C C . VAL A 1 94 ? -5.958 3.784 -32.142 1.00 40.56 94 VAL A C 1
ATOM 714 O O . VAL A 1 94 ? -6.330 2.805 -32.787 1.00 40.56 94 VAL A O 1
ATOM 717 N N . GLU A 1 95 ? -4.692 4.187 -32.113 1.00 32.75 95 GLU A N 1
ATOM 718 C CA . GLU A 1 95 ? -3.587 3.396 -32.651 1.00 32.75 95 GLU A CA 1
ATOM 719 C C . GLU A 1 95 ? -3.377 2.128 -31.805 1.00 32.75 95 GLU A C 1
ATOM 721 O O . GLU A 1 95 ? -3.328 2.148 -30.571 1.00 32.75 95 GLU A O 1
ATOM 726 N N . THR A 1 96 ? -3.330 0.991 -32.493 1.00 32.88 96 THR A N 1
ATOM 727 C CA . THR A 1 96 ? -3.313 -0.362 -31.935 1.00 32.88 96 THR A CA 1
ATOM 728 C C . THR A 1 96 ? -1.913 -0.771 -31.443 1.00 32.88 96 THR A C 1
ATOM 730 O O . THR A 1 96 ? -0.901 -0.240 -31.902 1.00 32.88 96 THR A O 1
ATOM 733 N N . PRO A 1 97 ? -1.815 -1.757 -30.525 1.00 37.56 97 PRO A N 1
ATOM 734 C CA . PRO A 1 97 ? -0.568 -2.171 -29.857 1.00 37.56 97 PRO A CA 1
ATOM 735 C C . PRO A 1 97 ? 0.559 -2.693 -30.772 1.00 37.56 97 PRO A C 1
ATOM 737 O O . PRO A 1 97 ? 1.656 -2.941 -30.281 1.00 37.56 97 PRO A O 1
ATOM 740 N N . VAL A 1 98 ? 0.323 -2.828 -32.079 1.00 36.75 98 VAL A N 1
ATOM 741 C CA . VAL A 1 98 ? 1.316 -3.261 -33.079 1.00 36.75 98 VAL A CA 1
ATOM 742 C C . VAL A 1 98 ? 2.321 -2.143 -33.419 1.00 36.75 98 VAL A C 1
ATOM 744 O O . VAL A 1 98 ? 3.453 -2.419 -33.810 1.00 36.75 98 VAL A O 1
ATOM 747 N N . GLN A 1 99 ? 1.968 -0.870 -33.208 1.00 37.91 99 GLN A N 1
ATOM 748 C CA . GLN A 1 99 ? 2.848 0.255 -33.558 1.00 37.91 99 GLN A CA 1
ATOM 749 C C . GLN A 1 99 ? 3.992 0.493 -32.555 1.00 37.91 99 GLN A C 1
ATOM 751 O O . GLN A 1 99 ? 5.042 1.015 -32.924 1.00 37.91 99 GLN A O 1
ATOM 756 N N . ILE A 1 100 ? 3.844 0.044 -31.303 1.00 39.09 100 ILE A N 1
ATOM 757 C CA . ILE A 1 100 ? 4.875 0.208 -30.262 1.00 39.09 100 ILE A CA 1
ATOM 758 C C . ILE A 1 100 ? 6.060 -0.745 -30.500 1.00 39.09 100 ILE A C 1
ATOM 760 O O . ILE A 1 100 ? 7.204 -0.380 -30.233 1.00 39.09 100 ILE A O 1
ATOM 764 N N . SER A 1 101 ? 5.815 -1.940 -31.053 1.00 40.34 101 SER A N 1
ATOM 765 C CA . SER A 1 101 ? 6.882 -2.879 -31.433 1.00 40.34 101 SER A CA 1
ATOM 766 C C . SER A 1 101 ? 7.624 -2.452 -32.699 1.00 40.34 101 SER A C 1
ATOM 768 O O . SER A 1 101 ? 8.832 -2.653 -32.787 1.00 40.34 101 SER A O 1
ATOM 770 N N . LEU A 1 102 ? 6.932 -1.809 -33.647 1.00 35.56 102 LEU A N 1
ATOM 771 C CA . LEU A 1 102 ? 7.544 -1.317 -34.885 1.00 35.56 102 LEU A CA 1
ATOM 772 C C . LEU A 1 102 ? 8.461 -0.107 -34.631 1.00 35.56 102 LEU A C 1
ATOM 774 O O . LEU A 1 102 ? 9.522 -0.006 -35.237 1.00 35.56 102 LEU A O 1
ATOM 778 N N . ALA A 1 103 ? 8.109 0.764 -33.677 1.00 40.62 103 ALA A N 1
ATOM 779 C CA . ALA A 1 103 ? 8.942 1.901 -33.277 1.00 40.62 103 ALA A CA 1
ATOM 780 C C . ALA A 1 103 ? 10.227 1.486 -32.534 1.00 40.62 103 ALA A C 1
ATOM 782 O O . ALA A 1 103 ? 11.261 2.127 -32.694 1.00 40.62 103 ALA A O 1
ATOM 783 N N . ALA A 1 104 ? 10.185 0.408 -31.741 1.00 39.91 104 ALA A N 1
ATOM 784 C CA . ALA A 1 104 ? 11.366 -0.117 -31.052 1.00 39.91 104 ALA A CA 1
ATOM 785 C C . ALA A 1 104 ? 12.341 -0.814 -32.021 1.00 39.91 104 ALA A C 1
ATOM 787 O O . ALA A 1 104 ? 13.551 -0.652 -31.886 1.00 39.91 104 ALA A O 1
ATOM 788 N N . ALA A 1 105 ? 11.813 -1.528 -33.023 1.00 38.69 105 ALA A N 1
ATOM 789 C CA . ALA A 1 105 ? 12.605 -2.124 -34.098 1.00 38.69 105 ALA A CA 1
ATOM 790 C C . ALA A 1 105 ? 13.225 -1.051 -35.013 1.00 38.69 105 ALA A C 1
ATOM 792 O O . ALA A 1 105 ? 14.424 -1.088 -35.259 1.00 38.69 105 ALA A O 1
ATOM 793 N N . ALA A 1 106 ? 12.458 -0.024 -35.402 1.00 41.38 106 ALA A N 1
ATOM 794 C CA . ALA A 1 106 ? 12.966 1.107 -36.186 1.00 41.38 106 ALA A CA 1
ATOM 795 C C . ALA A 1 106 ? 14.033 1.934 -35.440 1.00 41.38 106 ALA A C 1
ATOM 797 O O . ALA A 1 106 ? 14.912 2.525 -36.065 1.00 41.38 106 ALA A O 1
ATOM 798 N N . LEU A 1 107 ? 13.984 1.974 -34.103 1.00 46.38 107 LEU A N 1
ATOM 799 C CA . LEU A 1 107 ? 15.004 2.615 -33.269 1.00 46.38 107 LEU A CA 1
ATOM 800 C C . LEU A 1 107 ? 16.295 1.785 -33.234 1.00 46.38 107 LEU A C 1
ATOM 802 O O . LEU A 1 107 ? 17.380 2.356 -33.313 1.00 46.38 107 LEU A O 1
ATOM 806 N N . LEU A 1 108 ? 16.191 0.454 -33.184 1.00 46.06 108 LEU A N 1
ATOM 807 C CA . LEU A 1 108 ? 17.344 -0.442 -33.301 1.00 46.06 108 LEU A CA 1
ATOM 808 C C . LEU A 1 108 ? 17.978 -0.346 -34.702 1.00 46.06 108 LEU A C 1
ATOM 810 O O . LEU A 1 108 ? 19.187 -0.156 -34.804 1.00 46.06 108 LEU A O 1
ATOM 814 N N . ASP A 1 109 ? 17.164 -0.346 -35.761 1.00 43.72 109 ASP A N 1
ATOM 815 C CA . ASP A 1 109 ? 17.617 -0.182 -37.150 1.00 43.72 109 ASP A CA 1
ATOM 816 C C . ASP A 1 109 ? 18.206 1.212 -37.411 1.00 43.72 109 ASP A C 1
ATOM 818 O O . ASP A 1 109 ? 19.188 1.338 -38.133 1.00 43.72 109 ASP A O 1
ATOM 822 N N . SER A 1 110 ? 17.690 2.270 -36.775 1.00 46.28 110 SER A N 1
ATOM 823 C CA . SER A 1 110 ? 18.280 3.617 -36.835 1.00 46.28 110 SER A CA 1
ATOM 824 C C . SER A 1 110 ? 19.614 3.715 -36.087 1.00 46.28 110 SER A C 1
ATOM 826 O O . SER A 1 110 ? 20.480 4.494 -36.490 1.00 46.28 110 SER A O 1
ATOM 828 N N . ILE A 1 111 ? 19.791 2.960 -34.998 1.00 44.53 111 ILE A N 1
ATOM 829 C CA . ILE A 1 111 ? 21.061 2.879 -34.261 1.00 44.53 111 ILE A CA 1
ATOM 830 C C . ILE A 1 111 ? 22.102 2.102 -35.074 1.00 44.53 111 ILE A C 1
ATOM 832 O O . ILE A 1 111 ? 23.276 2.482 -35.046 1.00 44.53 111 ILE A O 1
ATOM 836 N N . ILE A 1 112 ? 21.666 1.067 -35.801 1.00 43.69 112 ILE A N 1
ATOM 837 C CA . ILE A 1 112 ? 22.492 0.232 -36.680 1.00 43.69 112 ILE A CA 1
ATOM 838 C C . ILE A 1 112 ? 22.836 0.968 -37.987 1.00 43.69 112 ILE A C 1
ATOM 840 O O . ILE A 1 112 ? 23.988 0.966 -38.396 1.00 43.69 112 ILE A O 1
ATOM 844 N N . ALA A 1 113 ? 21.903 1.693 -38.607 1.00 43.97 113 ALA A N 1
ATOM 845 C CA . ALA A 1 113 ? 22.153 2.471 -39.827 1.00 43.97 113 ALA A CA 1
ATOM 846 C C . ALA A 1 113 ? 23.076 3.685 -39.598 1.00 43.97 113 ALA A C 1
ATOM 848 O O . ALA A 1 113 ? 23.745 4.147 -40.516 1.00 43.97 113 ALA A O 1
ATOM 849 N N . ALA A 1 114 ? 23.175 4.185 -38.361 1.00 42.56 114 ALA A N 1
ATOM 850 C CA . ALA A 1 114 ? 24.129 5.230 -37.978 1.00 42.56 114 ALA A CA 1
ATOM 851 C C . ALA A 1 114 ? 25.579 4.716 -37.799 1.00 42.56 114 ALA A C 1
ATOM 853 O O . ALA A 1 114 ? 26.416 5.443 -37.252 1.00 42.56 114 ALA A O 1
ATOM 854 N N . ILE A 1 115 ? 25.862 3.463 -38.179 1.00 50.50 115 ILE A N 1
ATOM 855 C CA . ILE A 1 115 ? 27.176 2.809 -38.060 1.00 50.50 115 ILE A CA 1
ATOM 856 C C . ILE A 1 115 ? 28.069 3.049 -39.298 1.00 50.50 115 ILE A C 1
ATOM 858 O O . ILE A 1 115 ? 29.275 2.846 -39.193 1.00 50.50 115 ILE A O 1
ATOM 862 N N . GLU A 1 116 ? 27.569 3.597 -40.414 1.00 38.72 116 GLU A N 1
ATOM 863 C CA . GLU A 1 116 ? 28.376 3.801 -41.637 1.00 38.72 116 GLU A CA 1
ATOM 864 C C . GLU A 1 116 ? 28.545 5.299 -42.026 1.00 38.72 116 GLU A C 1
ATOM 866 O O . GLU A 1 116 ? 27.593 6.071 -41.883 1.00 38.72 116 GLU A O 1
ATOM 871 N N . PRO A 1 117 ? 29.757 5.774 -42.421 1.00 58.22 117 PRO A N 1
ATOM 872 C CA . PRO A 1 117 ? 30.166 7.186 -42.308 1.00 58.22 117 PRO A CA 1
ATOM 873 C C . PRO A 1 117 ? 30.015 8.000 -43.623 1.00 58.22 117 PRO A C 1
ATOM 875 O O . PRO A 1 117 ? 29.677 7.445 -44.665 1.00 58.22 117 PRO A O 1
ATOM 878 N N . PRO A 1 118 ? 30.306 9.323 -43.606 1.00 50.06 118 PRO A N 1
ATOM 879 C CA . PRO A 1 118 ? 31.684 9.726 -43.897 1.00 50.06 118 PRO A CA 1
ATOM 880 C C . PRO A 1 118 ? 32.297 10.697 -42.874 1.00 50.06 118 PRO A C 1
ATOM 882 O O . PRO A 1 118 ? 31.638 11.529 -42.249 1.00 50.06 118 PRO A O 1
ATOM 885 N N . LEU A 1 119 ? 33.612 10.531 -42.725 1.00 49.94 119 LEU A N 1
ATOM 886 C CA . LEU A 1 119 ? 34.544 11.332 -41.940 1.00 49.94 119 LEU A CA 1
ATOM 887 C C . LEU A 1 119 ? 34.549 12.803 -42.384 1.00 49.94 119 LEU A C 1
ATOM 889 O O . LEU A 1 119 ? 34.879 13.104 -43.526 1.00 49.94 119 LEU A O 1
ATOM 893 N N . ALA A 1 120 ? 34.318 13.700 -41.429 1.00 44.62 120 ALA A N 1
ATOM 894 C CA . ALA A 1 120 ? 35.025 14.975 -41.311 1.00 44.62 120 ALA A CA 1
ATOM 895 C C . ALA A 1 120 ? 34.833 15.482 -39.874 1.00 44.62 120 ALA A C 1
ATOM 897 O O . ALA A 1 120 ? 33.885 16.206 -39.572 1.00 44.62 120 ALA A O 1
ATOM 898 N N . ALA A 1 121 ? 35.690 15.038 -38.953 1.00 44.00 121 ALA A N 1
ATOM 899 C CA . ALA A 1 121 ? 35.770 15.649 -37.630 1.00 44.00 121 ALA A CA 1
ATOM 900 C C . ALA A 1 121 ? 36.759 16.828 -37.703 1.00 44.00 121 ALA A C 1
ATOM 902 O O . ALA A 1 121 ? 37.846 16.656 -38.259 1.00 44.00 121 ALA A O 1
ATOM 903 N N . PRO A 1 122 ? 36.417 18.019 -37.180 1.00 46.19 122 PRO A N 1
ATOM 904 C CA . PRO A 1 122 ? 37.368 19.120 -37.090 1.00 46.19 122 PRO A CA 1
ATOM 905 C C . PRO A 1 122 ? 38.524 18.710 -36.173 1.00 46.19 122 PRO A C 1
ATOM 907 O O . PRO A 1 122 ? 38.281 18.109 -35.123 1.00 46.19 122 PRO A O 1
ATOM 910 N N . ALA A 1 123 ? 39.757 19.038 -36.570 1.00 48.50 123 ALA A N 1
ATOM 911 C CA . ALA A 1 123 ? 40.973 18.771 -35.805 1.00 48.50 123 ALA A CA 1
ATOM 912 C C . ALA A 1 123 ? 40.764 19.135 -34.324 1.00 48.50 123 ALA A C 1
ATOM 914 O O . ALA A 1 123 ? 40.529 20.295 -33.983 1.00 48.50 123 ALA A O 1
ATOM 915 N N . HIS A 1 124 ? 40.748 18.125 -33.455 1.00 53.88 124 HIS A N 1
ATOM 916 C CA . HIS A 1 124 ? 40.599 18.321 -32.020 1.00 53.88 124 HIS A CA 1
ATOM 917 C C . HIS A 1 124 ? 41.971 18.598 -31.421 1.00 53.88 124 HIS A C 1
ATOM 919 O O . HIS A 1 124 ? 42.854 17.747 -31.450 1.00 53.88 124 HIS A O 1
ATOM 925 N N . ASP A 1 125 ? 42.129 19.805 -30.887 1.00 54.44 125 ASP A N 1
ATOM 926 C CA . ASP A 1 125 ? 43.324 20.226 -30.170 1.00 54.44 125 ASP A CA 1
ATOM 927 C C . ASP A 1 125 ? 43.422 19.426 -28.851 1.00 54.44 125 ASP A C 1
ATOM 929 O O . ASP A 1 125 ? 42.522 19.541 -28.003 1.00 54.44 125 ASP A O 1
ATOM 933 N N . PRO A 1 126 ? 44.466 18.592 -28.655 1.00 54.06 126 PRO A N 1
ATOM 934 C CA . PRO A 1 126 ? 44.585 17.678 -27.511 1.00 54.06 126 PRO A CA 1
ATOM 935 C C . PRO A 1 126 ? 44.694 18.402 -26.160 1.00 54.06 126 PRO A C 1
ATOM 937 O O . PRO A 1 126 ? 44.620 17.772 -25.107 1.00 54.06 126 PRO A O 1
ATOM 940 N N . THR A 1 127 ? 44.852 19.727 -26.174 1.00 53.72 127 THR A N 1
ATOM 941 C CA . THR A 1 127 ? 44.960 20.578 -24.984 1.00 53.72 127 THR A CA 1
ATOM 942 C C . THR A 1 127 ? 43.609 21.080 -24.459 1.00 53.72 127 THR A C 1
ATOM 944 O O . THR A 1 127 ? 43.524 21.593 -23.339 1.00 53.72 127 THR A O 1
ATOM 947 N N . THR A 1 128 ? 42.524 20.909 -25.222 1.00 59.69 128 THR A N 1
ATOM 948 C CA . THR A 1 128 ? 41.203 21.416 -24.831 1.00 59.69 128 THR A CA 1
ATOM 949 C C . THR A 1 128 ? 40.564 20.505 -23.782 1.00 59.69 128 THR A C 1
ATOM 951 O O . THR A 1 128 ? 40.289 19.331 -24.030 1.00 59.69 128 THR A O 1
ATOM 954 N N . ARG A 1 129 ? 40.285 21.051 -22.590 1.00 52.38 129 ARG A N 1
ATOM 955 C CA . ARG A 1 129 ? 39.663 20.321 -21.473 1.00 52.38 129 ARG A CA 1
ATOM 956 C C . ARG A 1 129 ? 38.285 19.780 -21.873 1.00 52.38 129 ARG A C 1
ATOM 958 O O . ARG A 1 129 ? 37.308 20.525 -21.917 1.00 52.38 129 ARG A O 1
ATOM 965 N N . GLN A 1 130 ? 38.194 18.473 -22.108 1.00 57.91 130 GLN A N 1
ATOM 966 C CA . GLN A 1 130 ? 36.923 17.802 -22.377 1.00 57.91 130 GLN A CA 1
ATOM 967 C C . GLN A 1 130 ? 36.065 17.725 -21.105 1.00 57.91 130 GLN A C 1
ATOM 969 O O . GLN A 1 130 ? 36.569 17.538 -19.992 1.00 57.91 130 GLN A O 1
ATOM 974 N N . GLN A 1 131 ? 34.749 17.891 -21.259 1.00 58.22 131 GLN A N 1
ATOM 975 C CA . GLN A 1 131 ? 33.805 17.735 -20.153 1.00 58.22 131 GLN A CA 1
ATOM 976 C C . GLN A 1 131 ? 33.818 16.277 -19.678 1.00 58.22 131 GLN A C 1
ATOM 978 O O . GLN A 1 131 ? 33.717 15.355 -20.485 1.00 58.22 131 GLN A O 1
ATOM 983 N N . ARG A 1 132 ? 33.943 16.057 -18.362 1.00 59.19 132 ARG A N 1
ATOM 984 C CA . ARG A 1 132 ? 33.878 14.706 -17.786 1.00 59.19 132 ARG A CA 1
ATOM 985 C C . ARG A 1 132 ? 32.513 14.091 -18.096 1.00 59.19 132 ARG A C 1
ATOM 987 O O . ARG A 1 132 ? 31.489 14.646 -17.708 1.00 59.19 132 ARG A O 1
ATOM 994 N N . LEU A 1 133 ? 32.521 12.930 -18.747 1.00 57.66 133 LEU A N 1
ATOM 995 C CA . LEU A 1 133 ? 31.338 12.095 -18.929 1.00 57.66 133 LEU A CA 1
ATOM 996 C C . LEU A 1 133 ? 30.828 11.664 -17.546 1.00 57.66 133 LEU A C 1
ATOM 998 O O . LEU A 1 133 ? 31.532 10.984 -16.799 1.00 57.66 133 LEU A O 1
ATOM 1002 N N . VAL A 1 134 ? 29.622 12.103 -17.188 1.00 58.25 134 VAL A N 1
ATOM 1003 C CA . VAL A 1 134 ? 28.950 11.703 -15.948 1.00 58.25 134 VAL A CA 1
ATOM 1004 C C . VAL A 1 134 ? 27.984 10.580 -16.288 1.00 58.25 134 VAL A C 1
ATOM 1006 O O . VAL A 1 134 ? 26.965 10.818 -16.932 1.00 58.25 134 VAL A O 1
ATOM 1009 N N . VAL A 1 135 ? 28.309 9.363 -15.858 1.00 57.50 135 VAL A N 1
ATOM 1010 C CA . VAL A 1 135 ? 27.397 8.218 -15.940 1.00 57.50 135 VAL A CA 1
ATOM 1011 C C . VAL A 1 135 ? 26.441 8.293 -14.742 1.00 57.50 135 VAL A C 1
ATOM 1013 O O . VAL A 1 135 ? 26.916 8.359 -13.603 1.00 57.50 135 VAL A O 1
ATOM 1016 N N . PRO A 1 136 ? 25.111 8.319 -14.946 1.00 54.25 136 PRO A N 1
ATOM 1017 C CA . PRO A 1 136 ? 24.155 8.270 -13.844 1.00 54.25 136 PRO A CA 1
ATOM 1018 C C . PRO A 1 136 ? 24.353 6.998 -13.005 1.00 54.25 136 PRO A C 1
ATOM 1020 O O . PRO A 1 136 ? 24.550 5.915 -13.538 1.00 54.25 136 PRO A O 1
ATOM 1023 N N . THR A 1 137 ? 24.286 7.096 -11.679 1.00 53.75 137 THR A N 1
ATOM 1024 C CA . THR A 1 137 ? 24.580 5.974 -10.764 1.00 53.75 137 THR A CA 1
ATOM 1025 C C . THR A 1 137 ? 23.455 4.942 -10.636 1.00 53.75 137 THR A C 1
ATOM 1027 O O . THR A 1 137 ? 23.640 3.918 -9.984 1.00 53.75 137 THR A O 1
ATOM 1030 N N . VAL A 1 138 ? 22.292 5.176 -11.252 1.00 55.91 138 VAL A N 1
ATOM 1031 C CA . VAL A 1 138 ? 21.153 4.245 -11.242 1.00 55.91 138 VAL A CA 1
ATOM 1032 C C . VAL A 1 138 ? 20.523 4.213 -12.634 1.00 55.91 138 VAL A C 1
ATOM 1034 O O . VAL A 1 138 ? 19.708 5.072 -12.962 1.00 55.91 138 VAL A O 1
ATOM 1037 N N . LEU A 1 139 ? 20.903 3.230 -13.457 1.00 59.19 139 LEU A N 1
ATOM 1038 C CA . LEU A 1 139 ? 20.265 2.978 -14.753 1.00 59.19 139 LEU A CA 1
ATOM 1039 C C . LEU A 1 139 ? 19.281 1.799 -14.648 1.00 59.19 139 LEU A C 1
ATOM 1041 O O . LEU A 1 139 ? 19.583 0.806 -13.983 1.00 59.19 139 LEU A O 1
ATOM 1045 N N . PRO A 1 140 ? 18.116 1.862 -15.318 1.00 62.97 140 PRO A N 1
ATOM 1046 C CA . PRO A 1 140 ? 17.260 0.694 -15.507 1.00 62.97 140 PRO A CA 1
ATOM 1047 C C . PRO A 1 140 ? 18.015 -0.421 -16.256 1.00 62.97 140 PRO A C 1
ATOM 1049 O O . PRO A 1 140 ? 18.762 -0.105 -17.185 1.00 62.97 140 PRO A O 1
ATOM 1052 N N . PRO A 1 141 ? 17.787 -1.710 -15.934 1.00 58.22 141 PRO A N 1
ATOM 1053 C CA . PRO A 1 141 ? 18.539 -2.832 -16.513 1.00 58.22 141 PRO A CA 1
ATOM 1054 C C . PRO A 1 141 ? 18.446 -2.880 -18.044 1.00 58.22 141 PRO A C 1
ATOM 1056 O O . PRO A 1 141 ? 19.445 -3.086 -18.720 1.00 58.22 141 PRO A O 1
ATOM 1059 N N . THR A 1 142 ? 17.284 -2.533 -18.600 1.00 64.00 142 THR A N 1
ATOM 1060 C CA . THR A 1 142 ? 17.066 -2.453 -20.051 1.00 64.00 142 THR A CA 1
ATOM 1061 C C . THR A 1 142 ? 17.928 -1.396 -20.739 1.00 64.00 142 THR A C 1
ATOM 1063 O O . THR A 1 142 ? 18.222 -1.519 -21.919 1.00 64.00 142 THR A O 1
ATOM 1066 N N . VAL A 1 143 ? 18.310 -0.323 -20.039 1.00 64.75 143 VAL A N 1
ATOM 1067 C CA . VAL A 1 143 ? 19.157 0.727 -20.623 1.00 64.75 143 VAL A CA 1
ATOM 1068 C C . VAL A 1 143 ? 20.636 0.403 -20.462 1.00 64.75 143 VAL A C 1
ATOM 1070 O O . VAL A 1 143 ? 21.431 0.794 -21.311 1.00 64.75 143 VAL A O 1
ATOM 1073 N N . VAL A 1 144 ? 21.001 -0.336 -19.413 1.00 67.88 144 VAL A N 1
ATOM 1074 C CA . VAL A 1 144 ? 22.361 -0.863 -19.250 1.00 67.88 144 VAL A CA 1
ATOM 1075 C C . VAL A 1 144 ? 22.697 -1.803 -20.404 1.00 67.88 144 VAL A C 1
ATOM 1077 O O . VAL A 1 144 ? 23.731 -1.616 -21.027 1.00 67.88 144 VAL A O 1
ATOM 1080 N N . GLU A 1 145 ? 21.799 -2.725 -20.757 1.00 70.81 145 GLU A N 1
ATOM 1081 C CA . GLU A 1 145 ? 21.994 -3.659 -21.878 1.00 70.81 145 GLU A CA 1
ATOM 1082 C C . GLU A 1 145 ? 22.124 -2.942 -23.232 1.00 70.81 145 GLU A C 1
ATOM 1084 O O . GLU A 1 145 ? 23.017 -3.245 -24.019 1.00 70.81 145 GLU A O 1
ATOM 1089 N N . VAL A 1 146 ? 21.275 -1.941 -23.499 1.00 69.12 146 VAL A N 1
ATOM 1090 C CA . VAL A 1 146 ? 21.346 -1.147 -24.741 1.00 69.12 146 VAL A CA 1
ATOM 1091 C C . VAL A 1 146 ? 22.629 -0.316 -24.801 1.00 69.12 146 VAL A C 1
ATOM 1093 O O . VAL A 1 146 ? 23.235 -0.187 -25.864 1.00 69.12 146 VAL A O 1
ATOM 1096 N N . MET A 1 147 ? 23.055 0.248 -23.669 1.00 72.12 147 MET A N 1
ATOM 1097 C CA . MET A 1 147 ? 24.302 1.003 -23.575 1.00 72.12 147 MET A CA 1
ATOM 1098 C C . MET A 1 147 ? 25.515 0.097 -23.778 1.00 72.12 147 MET A C 1
ATO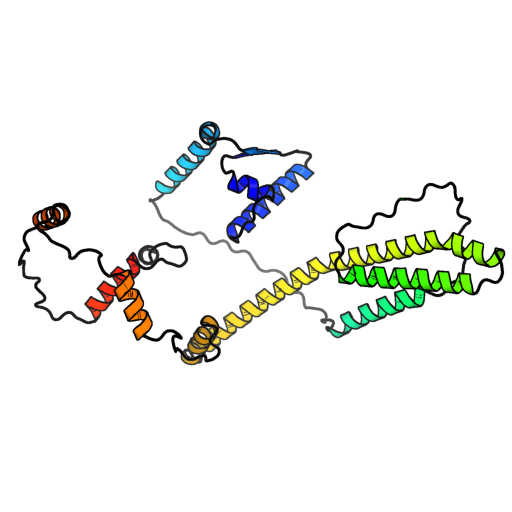M 1100 O O . MET A 1 147 ? 26.406 0.457 -24.542 1.00 72.12 147 MET A O 1
ATOM 1104 N N . ASP A 1 148 ? 25.527 -1.073 -23.149 1.00 75.38 148 ASP A N 1
ATOM 1105 C CA . ASP A 1 148 ? 26.601 -2.056 -23.264 1.00 75.38 148 ASP A CA 1
ATOM 1106 C C . ASP A 1 148 ? 26.737 -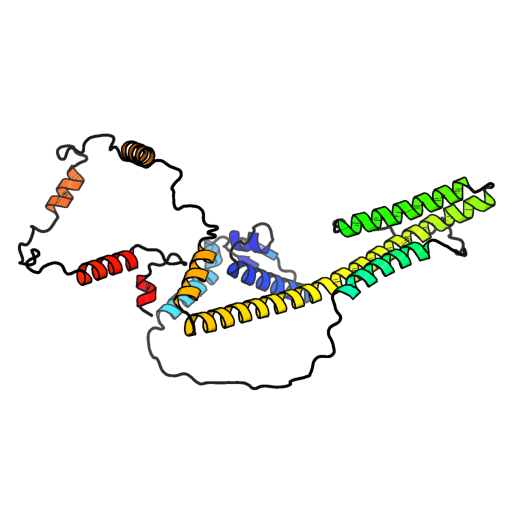2.574 -24.701 1.00 75.38 148 ASP A C 1
ATOM 1108 O O . ASP A 1 148 ? 27.832 -2.574 -25.260 1.00 75.38 148 ASP A O 1
ATOM 1112 N N . LEU A 1 149 ? 25.616 -2.884 -25.361 1.00 76.81 149 LEU A N 1
ATOM 1113 C CA . LEU A 1 149 ? 25.601 -3.301 -26.763 1.00 76.81 149 LEU A CA 1
ATOM 1114 C C . LEU A 1 149 ? 26.103 -2.193 -27.704 1.00 76.81 149 LEU A C 1
ATOM 1116 O O . LEU A 1 149 ? 26.909 -2.453 -28.596 1.00 76.81 149 LEU A O 1
ATOM 1120 N N . ALA A 1 150 ? 25.655 -0.949 -27.507 1.00 71.50 150 ALA A N 1
ATOM 1121 C CA . ALA A 1 150 ? 26.047 0.179 -28.351 1.00 71.50 150 ALA A CA 1
ATOM 1122 C C . ALA A 1 150 ? 27.521 0.578 -28.168 1.00 71.50 150 ALA A C 1
ATOM 1124 O O . ALA A 1 150 ? 28.182 0.953 -29.140 1.00 71.50 150 ALA A O 1
ATOM 1125 N N . LEU A 1 151 ? 28.034 0.509 -26.935 1.00 80.88 151 LEU A N 1
ATOM 1126 C CA . LEU A 1 151 ? 29.442 0.755 -26.627 1.00 80.88 151 LEU A CA 1
ATOM 1127 C C . LEU A 1 151 ? 30.324 -0.381 -27.141 1.00 80.88 151 LEU A C 1
ATOM 1129 O O . LEU A 1 151 ? 31.339 -0.102 -27.776 1.00 80.88 151 LEU A O 1
ATOM 1133 N N . SER A 1 152 ? 29.909 -1.634 -26.946 1.00 79.44 152 SER A N 1
ATOM 1134 C CA . SER A 1 152 ? 30.610 -2.805 -27.477 1.00 79.44 152 SER A CA 1
ATOM 1135 C C . SER A 1 152 ? 30.708 -2.737 -28.996 1.00 79.44 152 SER A C 1
ATOM 1137 O O . SER A 1 152 ? 31.804 -2.834 -29.532 1.00 79.44 152 SER A O 1
ATOM 1139 N N . ALA A 1 153 ? 29.608 -2.439 -29.696 1.00 76.25 153 ALA A N 1
ATOM 1140 C CA . ALA A 1 153 ? 29.617 -2.283 -31.149 1.00 76.25 153 ALA A CA 1
ATOM 1141 C C . ALA A 1 153 ? 30.555 -1.158 -31.620 1.00 76.25 153 ALA A C 1
ATOM 1143 O O . ALA A 1 153 ? 31.287 -1.342 -32.592 1.00 76.25 153 ALA A O 1
ATOM 1144 N N . LEU A 1 154 ? 30.573 -0.007 -30.933 1.00 80.31 154 LEU A N 1
ATOM 1145 C CA . LEU A 1 154 ? 31.492 1.088 -31.257 1.00 80.31 154 LEU A CA 1
ATOM 1146 C C . LEU A 1 154 ? 32.950 0.644 -31.101 1.00 80.31 154 LEU A C 1
ATOM 1148 O O . LEU A 1 154 ? 33.741 0.860 -32.015 1.00 80.31 154 LEU A O 1
ATOM 1152 N N . VAL A 1 155 ? 33.282 0.006 -29.975 1.00 82.62 155 VAL A N 1
ATOM 1153 C CA . VAL A 1 155 ? 34.634 -0.488 -29.691 1.00 82.62 155 VAL A CA 1
ATOM 1154 C C . VAL A 1 155 ? 35.043 -1.528 -30.728 1.00 82.62 155 VAL A C 1
ATOM 1156 O O . VAL A 1 155 ? 36.052 -1.321 -31.392 1.00 82.62 155 VAL A O 1
ATOM 1159 N N . THR A 1 156 ? 34.232 -2.563 -30.956 1.00 79.69 156 THR A N 1
ATOM 1160 C CA . THR A 1 156 ? 34.511 -3.624 -31.936 1.00 79.69 156 THR A CA 1
ATOM 1161 C C . THR A 1 156 ? 34.689 -3.078 -33.353 1.00 79.69 156 THR A C 1
ATOM 1163 O O . THR A 1 156 ? 35.582 -3.507 -34.076 1.00 79.69 156 THR A O 1
ATOM 1166 N N . THR A 1 157 ? 33.882 -2.092 -33.752 1.00 78.19 157 THR A N 1
ATOM 1167 C CA . THR A 1 157 ? 34.018 -1.456 -35.071 1.00 78.19 157 THR A CA 1
ATOM 1168 C C . THR A 1 157 ? 35.306 -0.644 -35.154 1.00 78.19 157 THR A C 1
ATOM 1170 O O . THR A 1 157 ? 35.999 -0.671 -36.166 1.00 78.19 157 THR A O 1
ATOM 1173 N N . THR A 1 158 ? 35.654 0.092 -34.097 1.00 79.44 158 THR A N 1
ATOM 1174 C CA . THR A 1 158 ? 36.888 0.886 -34.083 1.00 79.44 158 THR A CA 1
ATOM 1175 C C . THR A 1 158 ? 38.134 0.015 -34.039 1.00 79.44 158 THR A C 1
ATOM 1177 O O . THR A 1 158 ? 39.096 0.349 -34.717 1.00 79.44 158 THR A O 1
ATOM 1180 N N . THR A 1 159 ? 38.108 -1.114 -33.327 1.00 81.62 159 THR A N 1
ATOM 1181 C CA . THR A 1 159 ? 39.221 -2.067 -33.303 1.00 81.62 159 THR A CA 1
ATOM 1182 C C . THR A 1 159 ? 39.376 -2.753 -34.651 1.00 81.62 159 THR A C 1
ATOM 1184 O O . THR A 1 159 ? 40.473 -2.735 -35.180 1.00 81.62 159 THR A O 1
ATOM 1187 N N . ALA A 1 160 ? 38.288 -3.217 -35.278 1.00 75.81 160 ALA A N 1
ATOM 1188 C CA . ALA A 1 160 ? 38.353 -3.811 -36.616 1.00 75.81 160 ALA A CA 1
ATOM 1189 C C . ALA A 1 160 ? 38.932 -2.834 -37.653 1.00 75.81 160 ALA A C 1
ATOM 1191 O O . ALA A 1 160 ? 39.811 -3.185 -38.426 1.00 75.81 160 ALA A O 1
ATOM 1192 N N . ARG A 1 161 ? 38.518 -1.560 -37.612 1.00 75.88 161 ARG A N 1
ATOM 1193 C CA . ARG A 1 161 ? 39.061 -0.531 -38.515 1.00 75.88 161 ARG A CA 1
ATOM 1194 C C . ARG A 1 161 ? 40.522 -0.177 -38.236 1.00 75.88 161 ARG A C 1
ATOM 1196 O O . ARG A 1 161 ? 41.199 0.296 -39.144 1.00 75.88 161 ARG A O 1
ATOM 1203 N N . LEU A 1 162 ? 40.984 -0.336 -36.998 1.00 81.44 162 LEU A N 1
ATOM 1204 C CA . LEU A 1 162 ? 42.394 -0.166 -36.643 1.00 81.44 162 LEU A CA 1
ATOM 1205 C C . LEU A 1 162 ? 43.222 -1.382 -37.069 1.00 81.44 162 LEU A C 1
ATOM 1207 O O . LEU A 1 162 ? 44.329 -1.189 -37.556 1.00 81.44 162 LEU A O 1
ATOM 1211 N N . ASP A 1 163 ? 42.675 -2.590 -36.944 1.00 81.69 163 ASP A N 1
ATOM 1212 C CA . ASP A 1 163 ? 43.309 -3.834 -37.391 1.00 81.69 163 ASP A CA 1
ATOM 1213 C C . ASP A 1 163 ? 43.436 -3.885 -38.928 1.00 81.69 163 ASP A C 1
ATOM 1215 O O . ASP A 1 163 ? 44.441 -4.367 -39.440 1.00 81.69 163 ASP A O 1
ATOM 1219 N N . ASP A 1 164 ? 42.470 -3.310 -39.655 1.00 78.56 164 ASP A N 1
ATOM 1220 C CA . ASP A 1 164 ? 42.489 -3.155 -41.120 1.00 78.56 164 ASP A CA 1
ATOM 1221 C C . ASP A 1 164 ? 43.334 -1.951 -41.606 1.00 78.56 164 ASP A C 1
ATOM 1223 O O . ASP A 1 164 ? 43.423 -1.690 -42.807 1.00 78.56 164 ASP A O 1
ATOM 1227 N N . SER A 1 165 ? 43.913 -1.152 -40.699 1.00 82.00 165 SER A N 1
ATOM 1228 C CA . SER A 1 165 ? 44.702 0.030 -41.074 1.00 82.00 165 SER A CA 1
ATOM 1229 C C . SER A 1 165 ? 46.172 -0.325 -41.315 1.00 82.00 165 SER A C 1
ATOM 1231 O O . SER A 1 165 ? 46.932 -0.533 -40.373 1.00 82.00 165 SER A O 1
ATOM 1233 N N . ASP A 1 166 ? 46.612 -0.266 -42.573 1.00 80.31 166 ASP A N 1
ATOM 1234 C CA . ASP A 1 166 ? 47.996 -0.584 -42.968 1.00 80.31 166 ASP A CA 1
ATOM 1235 C C . ASP A 1 166 ? 49.029 0.505 -42.604 1.00 80.31 166 ASP A C 1
ATOM 1237 O O . ASP A 1 166 ? 50.241 0.285 -42.698 1.00 80.31 166 ASP A O 1
ATOM 1241 N N . SER A 1 167 ? 48.589 1.709 -42.209 1.00 81.50 167 SER A N 1
ATOM 1242 C CA . SER A 1 167 ? 49.487 2.821 -41.872 1.00 81.50 167 SER A CA 1
ATOM 1243 C C . SER A 1 167 ? 48.990 3.713 -40.730 1.00 81.50 167 SER A C 1
ATOM 1245 O O . SER A 1 167 ? 47.791 3.873 -40.472 1.00 81.50 167 SER A O 1
ATOM 1247 N N . TRP A 1 168 ? 49.943 4.395 -40.084 1.00 77.50 168 TRP A N 1
ATOM 1248 C CA . TRP A 1 168 ? 49.653 5.394 -39.050 1.00 77.50 168 TRP A CA 1
ATOM 1249 C C . TRP A 1 168 ? 48.792 6.552 -39.575 1.00 77.50 168 TRP A C 1
ATOM 1251 O O . TRP A 1 168 ? 47.925 7.047 -38.863 1.00 77.50 168 TRP A O 1
ATOM 1261 N N . THR A 1 169 ? 48.957 6.924 -40.848 1.00 76.44 169 THR A N 1
ATOM 1262 C CA . THR A 1 169 ? 48.164 7.982 -41.494 1.00 76.44 169 THR A CA 1
ATOM 1263 C C . THR A 1 169 ? 46.683 7.617 -41.646 1.00 76.44 169 THR A C 1
ATOM 1265 O O . THR A 1 169 ? 45.843 8.516 -41.670 1.00 76.44 169 THR A O 1
ATOM 1268 N N . THR A 1 170 ? 46.339 6.325 -41.698 1.00 76.19 170 THR A N 1
ATOM 1269 C CA . THR A 1 170 ? 44.949 5.829 -41.661 1.00 76.19 170 THR A CA 1
ATOM 1270 C C . THR A 1 170 ? 44.426 5.572 -40.245 1.00 76.19 170 THR A C 1
ATOM 1272 O O . THR A 1 170 ? 43.244 5.802 -39.992 1.00 76.19 170 THR A O 1
ATOM 1275 N N . ALA A 1 171 ? 45.288 5.173 -39.304 1.00 75.31 171 ALA A N 1
ATOM 1276 C CA . ALA A 1 171 ? 44.899 4.863 -37.925 1.00 75.31 171 ALA A CA 1
ATOM 1277 C C . ALA A 1 171 ? 44.697 6.113 -37.042 1.00 75.31 171 ALA A C 1
ATOM 1279 O O . ALA A 1 171 ? 43.761 6.176 -36.241 1.00 75.31 171 ALA A O 1
ATOM 1280 N N . GLU A 1 172 ? 45.539 7.138 -37.202 1.00 79.06 172 GLU A N 1
ATOM 1281 C CA . GLU A 1 172 ? 45.476 8.404 -36.457 1.00 79.06 172 GLU A CA 1
ATOM 1282 C C . GLU A 1 172 ? 44.100 9.100 -36.514 1.00 79.06 172 GLU A C 1
ATOM 1284 O O . GLU A 1 172 ? 43.560 9.425 -35.450 1.00 79.06 172 GLU A O 1
ATOM 1289 N N . PRO A 1 173 ? 43.450 9.274 -37.684 1.00 77.56 173 PRO A N 1
ATOM 1290 C CA . PRO A 1 173 ? 42.119 9.879 -37.736 1.00 77.56 173 PRO A CA 1
ATOM 1291 C C . PRO A 1 173 ? 41.033 9.010 -37.084 1.00 77.56 173 PRO A C 1
ATOM 1293 O O . PRO A 1 173 ? 40.057 9.552 -36.562 1.00 77.56 173 PRO A O 1
ATOM 1296 N N . ILE A 1 174 ? 41.188 7.680 -37.070 1.00 75.75 174 ILE A N 1
ATOM 1297 C CA . ILE A 1 174 ? 40.251 6.762 -36.401 1.00 75.75 174 ILE A CA 1
ATOM 1298 C C . ILE A 1 174 ? 40.343 6.945 -34.881 1.00 75.75 174 ILE A C 1
ATOM 1300 O O . ILE A 1 174 ? 39.318 7.111 -34.215 1.00 75.75 174 ILE A O 1
ATOM 1304 N N . MET A 1 175 ? 41.563 6.999 -34.338 1.00 77.56 175 MET A N 1
ATOM 1305 C CA . MET A 1 175 ? 41.796 7.244 -32.910 1.00 77.56 175 MET A CA 1
ATOM 1306 C C . MET A 1 175 ? 41.347 8.647 -32.486 1.00 77.56 175 MET A C 1
ATOM 1308 O O . MET A 1 175 ? 40.701 8.799 -31.450 1.00 77.56 175 MET A O 1
ATOM 1312 N N . ALA A 1 176 ? 41.617 9.668 -33.304 1.00 77.19 176 ALA A N 1
ATOM 1313 C CA . ALA A 1 176 ? 41.196 11.042 -33.031 1.00 77.19 176 ALA A CA 1
ATOM 1314 C C . ALA A 1 176 ? 39.663 11.211 -33.051 1.00 77.19 176 ALA A C 1
ATOM 1316 O O . ALA A 1 176 ? 39.116 12.028 -32.308 1.00 77.19 176 ALA A O 1
ATOM 1317 N N . ALA A 1 177 ? 38.949 10.422 -33.862 1.00 77.69 177 ALA A N 1
ATOM 1318 C CA . ALA A 1 177 ? 37.490 10.458 -33.949 1.00 77.69 177 ALA A CA 1
ATOM 1319 C C . ALA A 1 177 ? 36.781 9.694 -32.813 1.00 77.69 177 ALA A C 1
ATOM 1321 O O . ALA A 1 177 ? 35.609 9.968 -32.527 1.00 77.69 177 ALA A O 1
ATOM 1322 N N . PHE A 1 178 ? 37.465 8.758 -32.146 1.00 81.06 178 PHE A N 1
ATOM 1323 C CA . PHE A 1 178 ? 36.866 7.883 -31.134 1.00 81.06 178 PHE A CA 1
ATOM 1324 C C . PHE A 1 178 ? 36.234 8.637 -29.943 1.00 81.06 178 PHE A C 1
ATOM 1326 O O . PHE A 1 178 ? 35.069 8.368 -29.633 1.00 81.06 178 PHE A O 1
ATOM 1333 N N . PRO A 1 179 ? 36.890 9.633 -29.309 1.00 81.38 179 PRO A N 1
ATOM 1334 C CA . PRO A 1 179 ? 36.293 10.375 -28.193 1.00 81.38 179 PRO A CA 1
ATOM 1335 C C . PRO A 1 179 ? 35.012 11.130 -28.580 1.00 81.38 179 PRO A C 1
ATOM 1337 O O . PRO A 1 179 ? 34.041 11.175 -27.815 1.00 81.38 179 PRO A O 1
ATOM 1340 N N . ALA A 1 180 ? 34.977 11.697 -29.791 1.00 75.38 180 ALA A N 1
ATOM 1341 C CA . ALA A 1 180 ? 33.801 12.389 -30.312 1.00 75.38 180 ALA A CA 1
ATOM 1342 C C . ALA A 1 180 ? 32.654 11.404 -30.598 1.00 75.38 180 ALA A C 1
ATOM 1344 O O . ALA A 1 180 ? 31.501 11.673 -30.244 1.00 75.38 180 ALA A O 1
ATOM 1345 N N . ALA A 1 181 ? 32.964 10.236 -31.172 1.00 75.00 181 ALA A N 1
ATOM 1346 C CA . ALA A 1 181 ? 31.995 9.168 -31.407 1.00 75.00 181 ALA A CA 1
ATOM 1347 C C . ALA A 1 181 ? 31.402 8.626 -30.092 1.00 75.00 181 ALA A C 1
ATOM 1349 O O . ALA A 1 181 ? 30.181 8.483 -29.978 1.00 75.00 181 ALA A O 1
ATOM 1350 N N . LEU A 1 182 ? 32.240 8.418 -29.073 1.00 80.12 182 LEU A N 1
ATOM 1351 C CA . LEU A 1 182 ? 31.830 7.979 -27.739 1.00 80.12 182 LEU A CA 1
ATOM 1352 C C . LEU A 1 182 ? 30.887 8.991 -27.072 1.00 80.12 182 LEU A C 1
ATOM 1354 O O . LEU A 1 182 ? 29.812 8.634 -26.585 1.00 80.12 182 LEU A O 1
ATOM 1358 N N . THR A 1 183 ? 31.250 10.274 -27.113 1.00 78.62 183 THR A N 1
ATOM 1359 C CA . THR A 1 183 ? 30.439 11.361 -26.542 1.00 78.62 183 THR A CA 1
ATOM 1360 C C . THR A 1 183 ? 29.073 11.460 -27.226 1.00 78.62 183 THR A C 1
ATOM 1362 O O . THR A 1 183 ? 28.047 11.646 -26.565 1.00 78.62 183 THR A O 1
ATOM 1365 N N . ARG A 1 184 ? 29.030 11.273 -28.551 1.00 78.56 184 ARG A N 1
ATOM 1366 C CA . ARG A 1 184 ? 27.788 11.267 -29.335 1.00 78.56 184 ARG A CA 1
ATOM 1367 C C . ARG A 1 184 ? 26.868 10.107 -28.948 1.00 78.56 184 ARG A C 1
ATOM 1369 O O . ARG A 1 184 ? 25.674 10.331 -28.755 1.00 78.56 184 ARG A O 1
ATOM 1376 N N . LYS A 1 185 ? 27.409 8.891 -28.799 1.00 75.75 185 LYS A N 1
ATOM 1377 C CA . LYS A 1 185 ? 26.633 7.709 -28.377 1.00 75.75 185 LYS A CA 1
ATOM 1378 C C . LYS A 1 185 ? 26.076 7.880 -26.963 1.00 75.75 185 LYS A C 1
ATOM 1380 O O . LYS A 1 185 ? 24.896 7.617 -26.744 1.00 75.75 185 LYS A O 1
ATOM 1385 N N . HIS A 1 186 ? 26.872 8.418 -26.039 1.00 75.31 186 HIS A N 1
ATOM 1386 C CA . HIS A 1 186 ? 26.416 8.710 -24.679 1.00 75.31 186 HIS A CA 1
ATOM 1387 C C . HIS A 1 186 ? 25.259 9.726 -24.652 1.00 75.31 186 HIS A C 1
ATOM 1389 O O . HIS A 1 186 ? 24.254 9.510 -23.973 1.00 75.31 186 HIS A O 1
ATOM 1395 N N . LYS A 1 187 ? 25.348 10.804 -25.447 1.00 78.00 187 LYS A N 1
ATOM 1396 C CA . LYS A 1 187 ? 24.280 11.811 -25.558 1.00 78.00 187 LYS A CA 1
ATOM 1397 C C . LYS A 1 187 ? 22.977 11.218 -26.105 1.00 78.00 187 LYS A C 1
ATOM 1399 O O . LYS A 1 187 ? 21.913 11.477 -25.549 1.00 78.00 187 LYS A O 1
ATOM 1404 N N . HIS A 1 188 ? 23.065 10.390 -27.145 1.00 72.06 188 HIS A N 1
ATOM 1405 C CA . HIS A 1 188 ? 21.900 9.741 -27.745 1.00 72.06 188 HIS A CA 1
ATOM 1406 C C . HIS A 1 188 ? 21.160 8.836 -26.746 1.00 72.06 188 HIS A C 1
ATOM 1408 O O . HIS A 1 188 ? 19.941 8.914 -26.622 1.00 72.06 188 HIS A O 1
ATOM 1414 N N . ILE A 1 189 ? 21.890 8.036 -25.961 1.00 69.88 189 ILE A N 1
ATOM 1415 C CA . ILE A 1 189 ? 21.297 7.169 -24.927 1.00 69.88 189 ILE A CA 1
ATOM 1416 C C . ILE A 1 189 ? 20.573 8.000 -23.855 1.00 69.88 189 ILE A C 1
ATOM 1418 O O . ILE A 1 189 ? 19.472 7.644 -23.432 1.00 69.88 189 ILE A O 1
ATOM 1422 N N . HIS A 1 190 ? 21.145 9.136 -23.453 1.00 69.75 190 HIS A N 1
ATOM 1423 C CA . HIS A 1 190 ? 20.529 10.039 -22.479 1.00 69.75 190 HIS A CA 1
ATOM 1424 C C . HIS A 1 190 ? 19.252 10.718 -23.020 1.00 69.75 190 HIS A C 1
ATOM 1426 O O . HIS A 1 190 ? 18.278 10.904 -22.290 1.00 69.75 190 HIS A O 1
ATOM 1432 N N . GLU A 1 191 ? 19.215 11.064 -24.308 1.00 67.44 191 GLU A N 1
ATOM 1433 C CA . GLU A 1 191 ? 18.016 11.593 -24.977 1.00 67.44 191 GLU A CA 1
ATOM 1434 C C . GLU A 1 191 ? 16.901 10.536 -25.065 1.00 67.44 191 GLU A C 1
ATOM 1436 O O . GLU A 1 191 ? 15.738 10.824 -24.759 1.00 67.44 191 GLU A O 1
ATOM 1441 N N . VAL A 1 192 ? 17.259 9.288 -25.387 1.00 65.06 192 VAL A N 1
ATOM 1442 C CA . VAL A 1 192 ? 16.332 8.147 -25.394 1.00 65.06 192 VAL A CA 1
ATOM 1443 C C . VAL A 1 192 ? 15.753 7.911 -23.993 1.00 65.06 192 VAL A C 1
ATOM 1445 O O . VAL A 1 192 ? 14.533 7.788 -23.855 1.00 65.06 192 VAL A O 1
ATOM 1448 N N . GLN A 1 193 ? 16.575 7.949 -22.938 1.00 63.72 193 GLN A N 1
ATOM 1449 C CA . GLN A 1 193 ? 16.109 7.861 -21.546 1.00 63.72 193 GLN A CA 1
ATOM 1450 C C . GLN A 1 193 ? 15.130 8.984 -21.186 1.00 63.72 193 GLN A C 1
ATOM 1452 O O . GLN A 1 193 ? 14.036 8.712 -20.687 1.00 63.72 193 GLN A O 1
ATOM 1457 N N . ALA A 1 194 ? 15.477 10.238 -21.487 1.00 63.62 194 ALA A N 1
ATOM 1458 C CA . ALA A 1 194 ? 14.623 11.384 -21.186 1.00 63.62 194 ALA A CA 1
ATOM 1459 C C . ALA A 1 194 ? 13.251 11.283 -21.883 1.00 63.62 194 ALA A C 1
ATOM 1461 O O . ALA A 1 194 ? 12.213 11.599 -21.290 1.00 63.62 194 ALA A O 1
ATOM 1462 N N . SER A 1 195 ? 13.220 10.779 -23.122 1.00 59.59 195 SER A N 1
ATOM 1463 C CA . SER A 1 195 ? 11.976 10.546 -23.866 1.00 59.59 195 SER A CA 1
ATOM 1464 C C . SER A 1 195 ? 11.118 9.418 -23.261 1.00 59.59 195 SER A C 1
ATOM 1466 O O . SER A 1 195 ? 9.896 9.559 -23.129 1.00 59.59 195 SER A O 1
ATOM 1468 N N . ALA A 1 196 ? 11.743 8.329 -22.799 1.00 56.50 196 ALA A N 1
ATOM 1469 C CA . ALA A 1 196 ? 11.063 7.204 -22.159 1.00 56.50 196 ALA A CA 1
ATOM 1470 C C . ALA A 1 196 ? 10.484 7.583 -20.782 1.00 56.50 196 ALA A C 1
ATOM 1472 O O . ALA A 1 196 ? 9.349 7.223 -20.444 1.00 56.50 196 ALA A O 1
ATOM 1473 N N . GLU A 1 197 ? 11.219 8.374 -19.998 1.00 57.91 197 GLU A N 1
ATOM 1474 C CA . GLU A 1 197 ? 10.760 8.883 -18.705 1.00 57.91 197 GLU A CA 1
ATOM 1475 C C . GLU A 1 197 ? 9.586 9.863 -18.845 1.00 57.91 197 GLU A C 1
ATOM 1477 O O . GLU A 1 197 ? 8.626 9.785 -18.065 1.00 57.91 197 GLU A O 1
ATOM 1482 N N . SER A 1 198 ? 9.609 10.724 -19.869 1.00 57.66 198 SER A N 1
ATOM 1483 C CA . SER A 1 198 ? 8.511 11.641 -20.210 1.00 57.66 198 SER A CA 1
ATOM 1484 C C . SER A 1 198 ? 7.197 10.890 -20.483 1.00 57.66 198 SER A C 1
ATOM 1486 O O . SER A 1 198 ? 6.133 11.236 -19.950 1.00 57.66 198 SER A O 1
ATOM 1488 N N . ASN A 1 199 ? 7.280 9.773 -21.210 1.00 60.75 199 ASN A N 1
ATOM 1489 C CA . ASN A 1 199 ? 6.126 8.943 -21.557 1.00 60.75 199 ASN A CA 1
ATOM 1490 C C . ASN A 1 199 ? 5.646 8.044 -20.401 1.00 60.75 199 ASN A C 1
ATOM 1492 O O . ASN A 1 199 ? 4.457 7.719 -20.320 1.00 60.75 199 ASN A O 1
ATOM 1496 N N . SER A 1 200 ? 6.506 7.712 -19.431 1.00 61.44 200 SER A N 1
ATOM 1497 C CA . SER A 1 200 ? 6.157 6.852 -18.285 1.00 61.44 200 SER A CA 1
ATOM 1498 C C . SER A 1 200 ? 4.979 7.389 -17.454 1.00 61.44 200 SER A C 1
ATOM 1500 O O . SER A 1 200 ? 4.090 6.641 -17.031 1.00 61.44 200 SER A O 1
ATOM 1502 N N . ARG A 1 201 ? 4.915 8.714 -17.260 1.00 63.09 201 ARG A N 1
ATOM 1503 C CA . ARG A 1 201 ? 3.852 9.376 -16.487 1.00 63.09 201 ARG A CA 1
ATOM 1504 C C . ARG A 1 201 ? 2.522 9.344 -17.227 1.00 63.09 201 ARG A C 1
ATOM 1506 O O . ARG A 1 201 ? 1.476 9.184 -16.590 1.00 63.09 201 ARG A O 1
ATOM 1513 N N . GLN A 1 202 ? 2.551 9.481 -18.549 1.00 61.41 202 GLN A N 1
ATOM 1514 C CA . GLN A 1 202 ? 1.360 9.401 -19.391 1.00 61.41 202 GLN A CA 1
ATOM 1515 C C . GLN A 1 202 ? 0.817 7.968 -19.420 1.00 61.41 202 GLN A C 1
ATOM 1517 O O . GLN A 1 202 ? -0.365 7.758 -19.137 1.00 61.41 202 GLN A O 1
ATOM 1522 N N . VAL A 1 203 ? 1.694 6.976 -19.600 1.00 66.75 203 VAL A N 1
ATOM 1523 C CA . VAL A 1 203 ? 1.352 5.546 -19.537 1.00 66.75 203 VAL A CA 1
ATOM 1524 C C . VAL A 1 203 ? 0.780 5.172 -18.168 1.00 66.75 203 VAL A C 1
ATOM 1526 O O . VAL A 1 203 ? -0.250 4.503 -18.082 1.00 66.75 203 VAL A O 1
ATOM 1529 N N . TYR A 1 204 ? 1.376 5.649 -17.072 1.00 65.88 204 TYR A N 1
ATOM 1530 C CA . TYR A 1 204 ? 0.846 5.415 -15.728 1.00 65.88 204 TYR A CA 1
ATOM 1531 C C . TYR A 1 204 ? -0.556 6.019 -15.544 1.00 65.88 204 TYR A C 1
ATOM 1533 O O . TYR A 1 204 ? -1.451 5.370 -14.991 1.00 65.88 204 TYR A O 1
ATOM 1541 N N . ARG A 1 205 ? -0.782 7.248 -16.030 1.00 70.81 205 ARG A N 1
ATOM 1542 C CA . ARG A 1 205 ? -2.105 7.895 -16.002 1.00 70.81 205 ARG A CA 1
ATOM 1543 C C . ARG A 1 205 ? -3.129 7.106 -16.821 1.00 70.81 205 ARG A C 1
ATOM 1545 O O . ARG A 1 205 ? -4.235 6.889 -16.324 1.00 70.81 205 ARG A O 1
ATOM 1552 N N . ALA A 1 206 ? -2.758 6.629 -18.007 1.00 62.31 206 ALA A N 1
ATOM 1553 C CA . ALA A 1 206 ? -3.605 5.794 -18.855 1.00 62.31 206 ALA A CA 1
ATOM 1554 C C . ALA A 1 206 ? -3.957 4.459 -18.172 1.00 62.31 206 ALA A C 1
ATOM 1556 O O . ALA A 1 206 ? -5.135 4.148 -18.003 1.00 62.31 206 ALA A O 1
ATOM 1557 N N . ARG A 1 207 ? -2.965 3.729 -17.641 1.00 71.44 207 ARG A N 1
ATOM 1558 C CA . ARG A 1 207 ? -3.180 2.482 -16.879 1.00 71.44 207 ARG A CA 1
ATOM 1559 C C . ARG A 1 207 ? -4.081 2.697 -15.667 1.00 71.44 207 ARG A C 1
ATOM 1561 O O . ARG A 1 207 ? -4.935 1.866 -15.363 1.00 71.44 207 ARG A O 1
ATOM 1568 N N . ARG A 1 208 ? -3.927 3.824 -14.966 1.00 77.56 208 ARG A N 1
ATOM 1569 C CA . ARG A 1 208 ? -4.783 4.171 -13.825 1.00 77.56 208 ARG A CA 1
ATOM 1570 C C . ARG A 1 208 ? -6.225 4.444 -14.254 1.00 77.56 208 ARG A C 1
ATOM 1572 O O . ARG A 1 208 ? -7.136 4.012 -13.549 1.00 77.56 208 ARG A O 1
ATOM 1579 N N . LYS A 1 209 ? -6.439 5.137 -15.378 1.00 80.88 209 LYS A N 1
ATOM 1580 C CA . LYS A 1 209 ? -7.778 5.340 -15.956 1.00 80.88 209 LYS A CA 1
ATOM 1581 C C . LYS A 1 209 ? -8.410 4.002 -16.350 1.00 80.88 209 LYS A C 1
ATOM 1583 O O . LYS A 1 209 ? -9.517 3.721 -15.904 1.00 80.88 209 LYS A O 1
ATOM 1588 N N . LEU A 1 210 ? -7.673 3.140 -17.050 1.00 76.50 210 LEU A N 1
ATOM 1589 C CA . LEU A 1 210 ? -8.142 1.810 -17.448 1.00 76.50 210 LEU A CA 1
ATOM 1590 C C . LEU A 1 210 ? -8.509 0.935 -16.240 1.00 76.50 210 LEU A C 1
ATOM 1592 O O . LEU A 1 210 ? -9.577 0.336 -16.206 1.00 76.50 210 LEU A O 1
ATOM 1596 N N . ARG A 1 211 ? -7.682 0.928 -15.185 1.00 83.00 211 ARG A N 1
ATOM 1597 C CA . ARG A 1 211 ? -8.004 0.214 -13.936 1.00 83.00 211 ARG A CA 1
ATOM 1598 C C . ARG A 1 211 ? -9.298 0.707 -13.291 1.00 83.00 211 ARG A C 1
ATOM 1600 O O . ARG A 1 211 ? -10.045 -0.099 -12.744 1.00 83.00 211 ARG A O 1
ATOM 1607 N N . ARG A 1 212 ? -9.566 2.017 -13.324 1.00 86.44 212 ARG A N 1
ATOM 1608 C CA . ARG A 1 212 ? -10.816 2.585 -12.792 1.00 86.44 212 ARG A CA 1
ATOM 1609 C C . ARG A 1 212 ? -12.019 2.151 -13.623 1.00 86.44 212 ARG A C 1
ATOM 1611 O O . ARG A 1 212 ? -13.015 1.752 -13.029 1.00 86.44 212 ARG A O 1
ATOM 1618 N N . LEU A 1 213 ? -11.898 2.179 -14.949 1.00 84.00 213 LEU A N 1
ATOM 1619 C CA . LEU A 1 213 ? -12.941 1.724 -15.869 1.00 84.00 213 LEU A CA 1
ATOM 1620 C C . LEU A 1 213 ? -13.244 0.238 -15.680 1.00 84.00 213 LEU A C 1
ATOM 1622 O O . LEU A 1 213 ? -14.386 -0.107 -15.411 1.00 84.00 213 LEU A O 1
ATOM 1626 N N . ASN A 1 214 ? -12.227 -0.625 -15.682 1.00 80.50 214 ASN A N 1
ATOM 1627 C CA . ASN A 1 214 ? -12.419 -2.062 -15.472 1.00 80.50 214 ASN A CA 1
ATOM 1628 C C . ASN A 1 214 ? -13.048 -2.360 -14.106 1.00 80.50 214 ASN A C 1
ATOM 1630 O O . ASN A 1 214 ? -13.924 -3.213 -13.997 1.00 80.50 214 ASN A O 1
ATOM 1634 N N . LYS A 1 215 ? -12.660 -1.619 -13.059 1.00 83.75 215 LYS A N 1
ATOM 1635 C CA . LYS A 1 215 ? -13.277 -1.750 -11.732 1.00 83.75 215 LYS A CA 1
ATOM 1636 C C . LYS A 1 215 ? -14.738 -1.292 -11.723 1.00 83.75 215 LYS A C 1
ATOM 1638 O O . LYS A 1 215 ? -15.557 -1.914 -11.052 1.00 83.75 215 LYS A O 1
ATOM 1643 N N . ALA A 1 216 ? -15.070 -0.215 -12.433 1.00 85.25 216 ALA A N 1
ATOM 1644 C CA . ALA A 1 216 ? -16.447 0.249 -12.577 1.00 85.25 216 ALA A CA 1
ATOM 1645 C C . ALA A 1 216 ? -17.293 -0.761 -13.367 1.00 85.25 216 ALA A C 1
ATOM 1647 O O . ALA A 1 216 ? -18.384 -1.109 -12.925 1.00 85.25 216 ALA A O 1
ATOM 1648 N N . HIS A 1 217 ? -16.749 -1.299 -14.459 1.00 83.38 217 HIS A N 1
ATOM 1649 C CA . HIS A 1 217 ? -17.391 -2.318 -15.282 1.00 83.38 217 HIS A CA 1
ATOM 1650 C C . HIS A 1 217 ? -17.652 -3.607 -14.495 1.00 83.38 217 HIS A C 1
ATOM 1652 O O . HIS A 1 217 ? -18.770 -4.108 -14.494 1.00 83.38 217 HIS A O 1
ATOM 1658 N N . ALA A 1 218 ? -16.665 -4.102 -13.740 1.00 82.19 218 ALA A N 1
ATOM 1659 C CA . ALA A 1 218 ? -16.840 -5.269 -12.875 1.00 82.19 218 ALA A CA 1
ATOM 1660 C C . ALA A 1 218 ? -17.946 -5.055 -11.826 1.00 82.19 218 ALA A C 1
ATOM 1662 O O . ALA A 1 218 ? -18.760 -5.942 -11.592 1.00 82.19 218 ALA A O 1
ATOM 1663 N N . ARG A 1 219 ? -18.029 -3.858 -11.227 1.00 87.00 219 ARG A N 1
ATOM 1664 C CA . ARG A 1 219 ? -19.103 -3.511 -10.279 1.00 87.00 219 ARG A CA 1
ATOM 1665 C C . ARG A 1 219 ? -20.474 -3.452 -10.948 1.00 87.00 219 ARG A C 1
ATOM 1667 O O . ARG A 1 219 ? -21.434 -3.951 -10.374 1.00 87.00 219 ARG A O 1
ATOM 1674 N N . ALA A 1 220 ? -20.573 -2.836 -12.124 1.00 88.44 220 ALA A N 1
ATOM 1675 C CA . ALA A 1 220 ? -21.822 -2.769 -12.881 1.00 88.44 220 ALA A CA 1
ATOM 1676 C C . ALA A 1 220 ? -22.297 -4.172 -13.281 1.00 88.44 220 ALA A C 1
ATOM 1678 O O . ALA A 1 220 ? -23.467 -4.502 -13.105 1.00 88.44 220 ALA A O 1
ATOM 1679 N N . HIS A 1 221 ? -21.367 -5.021 -13.718 1.00 87.62 221 HIS A N 1
ATOM 1680 C CA . HIS A 1 221 ? -21.638 -6.413 -14.043 1.00 87.62 221 HIS A CA 1
ATOM 1681 C C . HIS A 1 221 ? -22.141 -7.205 -12.828 1.00 87.62 221 HIS A C 1
ATOM 1683 O O . HIS A 1 221 ? -23.166 -7.868 -12.931 1.00 87.62 221 HIS A O 1
ATOM 1689 N N . LEU A 1 222 ? -21.495 -7.079 -11.661 1.00 87.19 222 LEU A N 1
ATOM 1690 C CA . LEU A 1 222 ? -21.960 -7.727 -10.427 1.00 87.19 222 LEU A CA 1
ATOM 1691 C C . LEU A 1 222 ? -23.350 -7.242 -9.994 1.00 87.19 222 LEU A C 1
ATOM 1693 O O . LEU A 1 222 ? -24.165 -8.056 -9.578 1.00 87.19 222 LEU A O 1
ATOM 1697 N N . ARG A 1 223 ? -23.654 -5.943 -10.132 1.00 91.44 223 ARG A N 1
ATOM 1698 C CA . ARG A 1 223 ? -24.995 -5.401 -9.843 1.00 91.44 223 ARG A CA 1
ATOM 1699 C C . ARG A 1 223 ? -26.056 -6.000 -10.764 1.00 91.44 223 ARG A C 1
ATOM 1701 O O . ARG A 1 223 ? -27.104 -6.416 -10.290 1.00 91.44 223 ARG A O 1
ATOM 1708 N N . HIS A 1 224 ? -25.769 -6.087 -12.061 1.00 92.19 224 HIS A N 1
ATOM 1709 C CA . HIS A 1 224 ? -26.674 -6.710 -13.026 1.00 92.19 224 HIS A CA 1
ATOM 1710 C C . HIS A 1 224 ? -26.860 -8.210 -12.754 1.00 92.19 224 HIS A C 1
ATOM 1712 O O . HIS A 1 224 ? -27.980 -8.718 -12.783 1.00 92.19 224 HIS A O 1
ATOM 1718 N N . LEU A 1 225 ? -25.772 -8.932 -12.469 1.00 87.62 225 LEU A N 1
ATOM 1719 C CA . LEU A 1 225 ? -25.830 -10.348 -12.108 1.00 87.62 225 LEU A CA 1
ATOM 1720 C C . LEU A 1 225 ? -26.603 -10.580 -10.816 1.00 87.62 225 LEU A C 1
ATOM 1722 O O . LEU A 1 225 ? -27.334 -11.552 -10.739 1.00 87.62 225 LEU A O 1
ATOM 1726 N N . PHE A 1 226 ? -26.479 -9.698 -9.827 1.00 92.44 226 PHE A N 1
ATOM 1727 C CA . PHE A 1 226 ? -27.246 -9.801 -8.591 1.00 92.44 226 PHE A CA 1
ATOM 1728 C C . PHE A 1 226 ? -28.754 -9.677 -8.851 1.00 92.44 226 PHE A C 1
ATOM 1730 O O . PHE A 1 226 ? -29.516 -10.512 -8.385 1.00 92.44 226 PHE A O 1
ATOM 1737 N N . VAL A 1 227 ? -29.170 -8.702 -9.669 1.00 92.31 227 VAL A N 1
ATOM 1738 C CA . VAL A 1 227 ? -30.588 -8.497 -10.024 1.00 92.31 227 VAL A CA 1
ATOM 1739 C C . VAL A 1 227 ? -31.155 -9.659 -10.847 1.00 92.31 227 VAL A C 1
ATOM 1741 O O . VAL A 1 227 ? -32.305 -10.039 -10.669 1.00 92.31 227 VAL A O 1
ATOM 1744 N N . THR A 1 228 ? -30.365 -10.223 -11.763 1.00 92.38 228 THR A N 1
ATOM 1745 C CA . THR A 1 228 ? -30.826 -11.298 -12.661 1.00 92.38 228 THR A CA 1
ATOM 1746 C C . THR A 1 228 ? -30.702 -12.697 -12.060 1.00 92.38 228 THR A C 1
ATOM 1748 O O . THR A 1 228 ? -31.515 -13.569 -12.356 1.00 92.38 228 THR A O 1
ATOM 1751 N N . ASN A 1 229 ? -29.659 -12.949 -11.268 1.00 88.56 229 ASN A N 1
ATOM 1752 C CA . ASN A 1 229 ? -29.331 -14.258 -10.714 1.00 88.56 229 ASN A CA 1
ATOM 1753 C C . ASN A 1 229 ? -28.462 -14.118 -9.452 1.00 88.56 229 ASN A C 1
ATOM 1755 O O . ASN A 1 229 ? -27.240 -14.324 -9.464 1.00 88.56 229 ASN A O 1
ATOM 1759 N N . GLU A 1 230 ? -29.126 -13.769 -8.354 1.00 90.88 230 GLU A N 1
ATOM 1760 C CA . GLU A 1 230 ? -28.518 -13.517 -7.049 1.00 90.88 230 GLU A CA 1
ATOM 1761 C C . GLU A 1 230 ? -27.612 -14.664 -6.588 1.00 90.88 230 GLU A C 1
ATOM 1763 O O . GLU A 1 230 ? -26.434 -14.444 -6.296 1.00 90.88 230 GLU A O 1
ATOM 1768 N N . LYS A 1 231 ? -28.119 -15.904 -6.616 1.00 89.31 231 LYS A N 1
ATOM 1769 C CA . LYS A 1 231 ? -27.383 -17.090 -6.156 1.00 89.31 231 LYS A CA 1
ATOM 1770 C C . LYS A 1 231 ? -26.035 -17.239 -6.863 1.00 89.31 231 LYS A C 1
ATOM 1772 O O . LYS A 1 231 ? -25.002 -17.404 -6.216 1.00 89.31 231 LYS A O 1
ATOM 1777 N N . ARG A 1 232 ? -26.017 -17.117 -8.193 1.00 83.75 232 ARG A N 1
ATOM 1778 C CA . ARG A 1 232 ? -24.786 -17.240 -8.987 1.00 83.75 232 ARG A CA 1
ATOM 1779 C C . ARG A 1 232 ? -23.805 -16.096 -8.715 1.00 83.75 232 ARG A C 1
ATOM 1781 O O . ARG A 1 232 ? -22.594 -16.321 -8.706 1.00 83.75 232 ARG A O 1
ATOM 1788 N N . CYS A 1 233 ? -24.310 -14.881 -8.498 1.00 87.75 233 CYS A N 1
ATOM 1789 C CA . CYS A 1 233 ? -23.492 -13.719 -8.153 1.00 87.75 233 CYS A CA 1
ATOM 1790 C C . CYS A 1 233 ? -22.790 -13.928 -6.803 1.00 87.75 233 CYS A C 1
ATOM 1792 O O . CYS A 1 233 ? -21.561 -13.854 -6.725 1.00 87.75 233 CYS A O 1
ATOM 1794 N N . VAL A 1 234 ? -23.556 -14.288 -5.774 1.00 87.88 234 VAL A N 1
ATOM 1795 C CA . VAL A 1 234 ? -23.072 -14.520 -4.409 1.00 87.88 234 VAL A CA 1
ATOM 1796 C C . VAL A 1 234 ? -22.064 -15.675 -4.363 1.00 87.88 234 VAL A C 1
ATOM 1798 O O . VAL A 1 234 ? -20.967 -15.514 -3.827 1.00 87.88 234 VAL A O 1
ATOM 1801 N N . GLU A 1 235 ? -22.350 -16.800 -5.025 1.00 86.44 235 GLU A N 1
ATOM 1802 C CA . GLU A 1 235 ? -21.405 -17.921 -5.132 1.00 86.44 235 GLU A CA 1
ATOM 1803 C C . GLU A 1 235 ? -20.075 -17.528 -5.796 1.00 86.44 235 GLU A C 1
ATOM 1805 O O . GLU A 1 235 ? -19.016 -18.034 -5.414 1.00 86.44 235 GLU A O 1
ATOM 1810 N N . SER A 1 236 ? -20.108 -16.644 -6.800 1.00 81.56 236 SER A N 1
ATOM 1811 C CA . SER A 1 236 ? -18.895 -16.172 -7.480 1.00 81.56 236 SER A CA 1
ATOM 1812 C C . SER A 1 236 ? -18.035 -15.282 -6.578 1.00 81.56 236 SER A C 1
ATOM 1814 O O . SER A 1 236 ? -16.809 -15.406 -6.583 1.00 81.56 236 SER A O 1
ATOM 1816 N N . ILE A 1 237 ? -18.673 -14.444 -5.751 1.00 86.25 237 ILE A N 1
ATOM 1817 C CA . ILE A 1 237 ? -18.005 -13.565 -4.787 1.00 86.25 237 ILE A CA 1
ATOM 1818 C C . ILE A 1 237 ? -17.323 -14.405 -3.709 1.00 86.25 237 ILE A C 1
ATOM 1820 O O . ILE A 1 237 ? -16.144 -14.190 -3.435 1.00 86.25 237 ILE A O 1
ATOM 1824 N N . PHE A 1 238 ? -18.014 -15.402 -3.152 1.00 82.19 238 PHE A N 1
ATOM 1825 C CA . PHE A 1 238 ? -17.435 -16.281 -2.134 1.00 82.19 238 PHE A CA 1
ATOM 1826 C C . PHE A 1 238 ? -16.284 -17.136 -2.673 1.00 82.19 238 PHE A C 1
ATOM 1828 O O . PHE A 1 238 ? -15.247 -17.251 -2.019 1.00 82.19 238 PHE A O 1
ATOM 1835 N N . ARG A 1 239 ? -16.402 -17.671 -3.897 1.00 78.12 239 ARG A N 1
ATOM 1836 C CA . ARG A 1 239 ? -15.289 -18.379 -4.557 1.00 78.12 239 ARG A CA 1
ATOM 1837 C C . ARG A 1 239 ? -14.062 -17.486 -4.731 1.00 78.12 239 ARG A C 1
ATOM 1839 O O . ARG A 1 239 ? -12.943 -17.923 -4.472 1.00 78.12 239 ARG A O 1
ATOM 1846 N N . GLN A 1 240 ? -14.268 -16.236 -5.143 1.00 74.25 240 GLN A N 1
ATOM 1847 C CA . GLN A 1 240 ? -13.182 -15.285 -5.360 1.00 74.25 240 GLN A CA 1
ATOM 1848 C C . GLN A 1 240 ? -12.554 -14.793 -4.045 1.00 74.25 240 GLN A C 1
ATOM 1850 O O . GLN A 1 240 ? -11.332 -14.675 -3.967 1.00 74.25 240 GLN A O 1
ATOM 1855 N N . ALA A 1 241 ? -13.367 -14.526 -3.018 1.00 73.25 241 ALA A N 1
ATOM 1856 C CA . ALA A 1 241 ? -12.923 -14.027 -1.716 1.00 73.25 241 ALA A CA 1
ATOM 1857 C C . ALA A 1 241 ? -12.115 -15.066 -0.935 1.00 73.25 241 ALA A C 1
ATOM 1859 O O . ALA A 1 241 ? -11.108 -14.726 -0.319 1.00 73.25 241 ALA A O 1
ATOM 1860 N N . ASN A 1 242 ? -12.504 -16.336 -1.022 1.00 70.31 242 ASN A N 1
ATOM 1861 C CA . ASN A 1 242 ? -11.812 -17.389 -0.294 1.00 70.31 242 ASN A CA 1
ATOM 1862 C C . ASN A 1 242 ? -10.526 -17.860 -1.004 1.00 70.31 242 ASN A C 1
ATOM 1864 O O . ASN A 1 242 ? -9.856 -18.763 -0.513 1.00 70.31 242 ASN A O 1
ATOM 1868 N N . GLY A 1 243 ? -10.179 -17.302 -2.176 1.00 59.66 243 GLY A N 1
ATOM 1869 C CA . GLY A 1 243 ? -9.052 -17.787 -2.985 1.00 59.66 243 GLY A CA 1
ATOM 1870 C C . GLY A 1 243 ? -9.176 -19.273 -3.352 1.00 59.66 243 GLY A C 1
ATOM 1871 O O . GLY A 1 243 ? -8.186 -19.912 -3.713 1.00 59.66 243 GLY A O 1
ATOM 1872 N N . LEU A 1 244 ? -10.387 -19.828 -3.232 1.00 49.84 244 LEU A N 1
ATOM 1873 C CA . LEU A 1 244 ? -10.662 -21.249 -3.347 1.00 49.84 244 LEU A CA 1
ATOM 1874 C C . LEU A 1 244 ? -10.705 -21.617 -4.829 1.00 49.84 244 LEU A C 1
ATOM 1876 O O . LEU A 1 244 ? -11.761 -21.749 -5.444 1.00 49.84 244 LEU A O 1
ATOM 1880 N N . SER A 1 245 ? -9.522 -21.883 -5.382 1.00 49.12 245 SER A N 1
ATOM 1881 C CA . SER A 1 245 ? -9.396 -23.138 -6.122 1.00 49.12 245 SER A CA 1
ATOM 1882 C C . SER A 1 245 ? -9.905 -24.242 -5.197 1.00 49.12 245 SER A C 1
ATOM 1884 O O . SER A 1 245 ? -9.581 -24.201 -4.012 1.00 49.12 245 SER A O 1
ATOM 1886 N N . ALA A 1 246 ? -10.744 -25.145 -5.702 1.00 49.53 246 ALA A N 1
ATOM 1887 C CA . ALA A 1 246 ? -11.468 -26.175 -4.956 1.00 49.53 246 ALA A CA 1
ATOM 1888 C C . ALA A 1 246 ? -10.541 -27.136 -4.175 1.00 49.53 246 ALA A C 1
ATOM 1890 O O . ALA A 1 246 ? -10.423 -28.313 -4.495 1.00 49.53 246 ALA A O 1
ATOM 1891 N N . LYS A 1 247 ? -9.855 -26.639 -3.147 1.00 52.06 247 LYS A N 1
ATOM 1892 C CA . LYS A 1 247 ? -9.130 -27.423 -2.163 1.00 52.06 247 LYS A CA 1
ATOM 1893 C C . LYS A 1 247 ? -10.097 -27.686 -1.027 1.00 52.06 247 LYS A C 1
ATOM 1895 O O . LYS A 1 247 ? -10.598 -26.765 -0.389 1.00 52.06 247 LYS A O 1
ATOM 1900 N N . SER A 1 248 ? -10.379 -28.972 -0.870 1.00 52.28 248 SER A N 1
ATOM 1901 C CA . SER A 1 248 ? -11.154 -29.582 0.198 1.00 52.28 248 SER A CA 1
ATOM 1902 C C . SER A 1 248 ? -10.952 -28.869 1.532 1.00 52.28 248 SER A C 1
ATOM 1904 O O . SER A 1 248 ? -9.813 -28.654 1.950 1.00 52.28 248 SER A O 1
ATOM 1906 N N . MET A 1 249 ? -12.061 -28.583 2.209 1.00 55.47 249 MET A N 1
ATOM 1907 C CA . MET A 1 249 ? -12.154 -28.172 3.615 1.00 55.47 249 MET A CA 1
ATOM 1908 C C . MET A 1 249 ? -11.681 -29.306 4.548 1.00 55.47 249 MET A C 1
ATOM 1910 O O . MET A 1 249 ? -12.419 -29.774 5.404 1.00 55.47 249 MET A O 1
ATOM 1914 N N . SER A 1 250 ? -10.467 -29.807 4.341 1.00 58.34 250 SER A N 1
ATOM 1915 C CA . SER A 1 250 ? -9.824 -30.815 5.173 1.00 58.34 250 SER A CA 1
ATOM 1916 C C . SER A 1 250 ? -8.685 -30.112 5.888 1.00 58.34 250 SER A C 1
ATOM 1918 O O . SER A 1 250 ? -7.677 -29.775 5.266 1.00 58.34 250 SER A O 1
ATOM 1920 N N . CYS A 1 251 ? -8.854 -29.850 7.183 1.00 59.91 251 CYS A N 1
ATOM 1921 C CA . CYS A 1 251 ? -7.739 -29.425 8.019 1.00 59.91 251 CYS A CA 1
ATOM 1922 C C . CYS A 1 251 ? -6.631 -30.485 7.912 1.00 59.91 251 CYS A C 1
ATOM 1924 O O . CYS A 1 251 ? -6.911 -31.678 7.993 1.00 59.91 251 CYS A O 1
ATOM 1926 N N . ALA A 1 252 ? -5.386 -30.060 7.687 1.00 76.81 252 ALA A N 1
ATOM 1927 C CA . ALA A 1 252 ? -4.247 -30.976 7.584 1.00 76.81 252 ALA A CA 1
ATOM 1928 C C . ALA A 1 252 ? -3.867 -31.601 8.937 1.00 76.81 252 ALA A C 1
ATOM 1930 O O . ALA A 1 252 ? -3.091 -32.551 8.978 1.00 76.81 252 ALA A O 1
ATOM 1931 N N . ILE A 1 253 ? -4.389 -31.048 10.034 1.00 76.19 253 ILE A N 1
ATOM 1932 C CA . ILE A 1 253 ? -4.104 -31.501 11.390 1.00 76.19 253 ILE A CA 1
ATOM 1933 C C . ILE A 1 253 ? -5.213 -32.474 11.808 1.00 76.19 253 ILE A C 1
ATOM 1935 O O . ILE A 1 253 ? -6.383 -32.073 11.813 1.00 76.19 253 ILE A O 1
ATOM 1939 N N . PRO A 1 254 ? -4.873 -33.725 12.165 1.00 85.88 254 PRO A N 1
ATOM 1940 C CA . PRO A 1 254 ? -5.828 -34.671 12.721 1.00 85.88 254 PRO A CA 1
ATOM 1941 C C . PRO A 1 254 ? -6.487 -34.097 13.976 1.00 85.88 254 PRO A C 1
ATOM 1943 O O . PRO A 1 254 ? -5.827 -33.486 14.819 1.00 85.88 254 PRO A O 1
ATOM 1946 N N . THR A 1 255 ? -7.790 -34.318 14.129 1.00 80.88 255 THR A N 1
ATOM 1947 C CA . THR A 1 255 ? -8.552 -33.843 15.293 1.00 80.88 255 THR A CA 1
ATOM 1948 C C . THR A 1 255 ? -7.947 -34.337 16.610 1.00 80.88 255 THR A C 1
ATOM 1950 O O . THR A 1 255 ? -7.881 -33.581 17.577 1.00 80.88 255 THR A O 1
ATOM 1953 N N . ASP A 1 256 ? -7.408 -35.557 16.624 1.00 85.69 256 ASP A N 1
ATOM 1954 C CA . ASP A 1 256 ? -6.756 -36.148 17.796 1.00 85.69 256 ASP A CA 1
ATOM 1955 C C . ASP A 1 256 ? -5.507 -35.377 18.243 1.00 85.69 256 ASP A C 1
ATOM 1957 O O . ASP A 1 256 ? -5.251 -35.251 19.442 1.00 85.69 256 ASP A O 1
ATOM 1961 N N . ASP A 1 257 ? -4.742 -34.820 17.302 1.00 85.31 257 ASP A N 1
ATOM 1962 C CA . ASP A 1 257 ? -3.526 -34.060 17.609 1.00 85.31 257 ASP A CA 1
ATOM 1963 C C . ASP A 1 257 ? -3.862 -32.676 18.173 1.00 85.31 257 ASP A C 1
ATOM 1965 O O . ASP A 1 257 ? -3.207 -32.206 19.106 1.00 85.31 257 ASP A O 1
ATOM 1969 N N . LEU A 1 258 ? -4.939 -32.055 17.682 1.00 84.12 258 LEU A N 1
ATOM 1970 C CA . LEU A 1 258 ? -5.494 -30.825 18.254 1.00 84.12 258 LEU A CA 1
ATOM 1971 C C . LEU A 1 258 ? -5.986 -31.050 19.687 1.00 84.12 258 LEU A C 1
ATOM 1973 O O . LEU A 1 258 ? -5.634 -30.283 20.585 1.00 84.12 258 LEU A O 1
ATOM 1977 N N . VAL A 1 259 ? -6.757 -32.117 19.915 1.00 84.69 259 VAL A N 1
ATOM 1978 C CA . VAL A 1 259 ? -7.274 -32.466 21.247 1.00 84.69 259 VAL A CA 1
ATOM 1979 C C . VAL A 1 259 ? -6.124 -32.722 22.220 1.00 84.69 259 VAL A C 1
ATOM 1981 O O . VAL A 1 259 ? -6.133 -32.175 23.322 1.00 84.69 259 VAL A O 1
ATOM 1984 N N . LYS A 1 260 ? -5.093 -33.474 21.813 1.00 87.69 260 LYS A N 1
ATOM 1985 C CA . LYS A 1 260 ? -3.894 -33.707 22.636 1.00 87.69 260 LYS A CA 1
ATOM 1986 C C . LYS A 1 260 ? -3.148 -32.417 22.957 1.00 87.69 260 LYS A C 1
ATOM 1988 O O . LYS A 1 260 ? -2.766 -32.219 24.108 1.00 87.69 260 LYS A O 1
ATOM 1993 N N . HIS A 1 261 ? -2.952 -31.543 21.969 1.00 86.00 261 HIS A N 1
ATOM 1994 C CA . HIS A 1 261 ? -2.259 -30.274 22.171 1.00 86.00 261 HIS A CA 1
ATOM 1995 C C . HIS A 1 261 ? -3.000 -29.404 23.191 1.00 86.00 261 HIS A C 1
ATOM 1997 O O . HIS A 1 261 ? -2.414 -28.993 24.187 1.00 86.00 261 HIS A O 1
ATOM 2003 N N . PHE A 1 262 ? -4.304 -29.181 23.010 1.00 83.12 262 PHE A N 1
ATOM 2004 C CA . PHE A 1 262 ? -5.078 -28.361 23.943 1.00 83.12 262 PHE A CA 1
ATOM 2005 C C . PHE A 1 262 ? -5.237 -29.006 25.318 1.00 83.12 262 PHE A C 1
ATOM 2007 O O . PHE A 1 262 ? -5.184 -28.294 26.318 1.00 83.12 262 PHE A O 1
ATOM 2014 N N . ALA A 1 263 ? -5.368 -30.331 25.396 1.00 80.75 263 ALA A N 1
ATOM 2015 C CA . ALA A 1 263 ? -5.376 -31.037 26.672 1.00 80.75 263 ALA A CA 1
ATOM 2016 C C . ALA A 1 263 ? -4.043 -30.884 27.419 1.00 80.75 263 ALA A C 1
ATOM 2018 O O . ALA A 1 263 ? -4.049 -30.794 28.641 1.00 80.75 263 ALA A O 1
ATOM 2019 N N . ALA A 1 264 ? -2.910 -30.821 26.711 1.00 78.38 264 ALA A N 1
ATOM 2020 C CA . ALA A 1 264 ? -1.598 -30.589 27.309 1.00 78.38 264 ALA A CA 1
ATOM 2021 C C . ALA A 1 264 ? -1.383 -29.117 27.702 1.00 78.38 264 ALA A C 1
ATOM 2023 O O . ALA A 1 264 ? -0.917 -28.845 28.804 1.00 78.38 264 ALA A O 1
ATOM 2024 N N . THR A 1 265 ? -1.745 -28.169 26.833 1.00 82.62 265 THR A N 1
ATOM 2025 C CA . THR A 1 265 ? -1.566 -26.728 27.074 1.00 82.62 265 THR A CA 1
ATOM 2026 C C . THR A 1 265 ? -2.492 -26.198 28.166 1.00 82.62 265 THR A C 1
ATOM 2028 O O . THR A 1 265 ? -2.071 -25.374 28.972 1.00 82.62 265 THR A O 1
ATOM 2031 N N . ASN A 1 266 ? -3.738 -26.675 28.216 1.00 74.94 266 ASN A N 1
ATOM 2032 C CA . ASN A 1 266 ? -4.740 -26.207 29.174 1.00 74.94 266 ASN A CA 1
ATOM 2033 C C . ASN A 1 266 ? -4.821 -27.075 30.431 1.00 74.94 266 ASN A C 1
ATOM 2035 O O . ASN A 1 266 ? -5.719 -26.861 31.244 1.00 74.94 266 ASN A O 1
ATOM 2039 N N . ARG A 1 267 ? -3.927 -28.057 30.615 1.00 67.69 267 ARG A N 1
ATOM 2040 C CA . ARG A 1 267 ? -3.898 -28.833 31.857 1.00 67.69 267 ARG A CA 1
ATOM 2041 C C . ARG A 1 267 ? -3.484 -27.898 32.994 1.00 67.69 267 ARG A C 1
ATOM 2043 O O . ARG A 1 267 ? -2.334 -27.454 33.002 1.00 67.69 267 ARG A O 1
ATOM 2050 N N . PRO A 1 268 ? -4.368 -27.592 33.961 1.00 64.50 268 PRO A N 1
ATOM 2051 C CA . PRO A 1 268 ? -3.961 -26.779 35.090 1.00 64.50 268 PRO A CA 1
ATOM 2052 C C . PRO A 1 268 ? -2.859 -27.533 35.859 1.00 64.50 268 PRO A C 1
ATOM 2054 O O . PRO A 1 268 ? -3.000 -28.735 36.103 1.00 64.50 268 PRO A O 1
ATOM 2057 N N . PRO A 1 269 ? -1.751 -26.868 36.232 1.00 66.69 269 PRO A N 1
ATOM 2058 C CA . PRO A 1 269 ? -0.608 -27.518 36.878 1.00 66.69 269 PRO A CA 1
ATOM 2059 C C . PRO A 1 269 ? -0.934 -28.091 38.267 1.00 66.69 269 PRO A C 1
ATOM 2061 O O . PRO A 1 269 ? -0.209 -28.948 38.764 1.00 66.69 269 PRO A O 1
ATOM 2064 N N . VAL A 1 270 ? -2.028 -27.647 38.891 1.00 69.12 270 VAL A N 1
ATOM 2065 C CA . VAL A 1 270 ? -2.533 -28.147 40.174 1.00 69.12 270 VAL A CA 1
ATOM 2066 C C . VAL A 1 270 ? -4.059 -28.182 40.099 1.00 69.12 270 VAL A C 1
ATOM 2068 O O . VAL A 1 270 ? -4.664 -27.245 39.577 1.00 69.12 270 VAL A O 1
ATOM 2071 N N . ALA A 1 271 ? -4.685 -29.246 40.610 1.00 70.75 271 ALA A N 1
ATOM 2072 C CA . ALA A 1 271 ? -6.131 -29.263 40.815 1.00 70.75 271 ALA A CA 1
ATOM 2073 C C . ALA A 1 271 ? -6.527 -28.077 41.710 1.00 70.75 271 ALA A C 1
ATOM 2075 O O . ALA A 1 271 ? -5.867 -27.814 42.719 1.00 70.75 271 ALA A O 1
ATOM 2076 N N . PHE A 1 272 ? -7.559 -27.333 41.313 1.00 70.31 272 PHE A N 1
ATOM 2077 C CA . PHE A 1 272 ? -8.043 -26.205 42.098 1.00 70.31 272 PHE A CA 1
ATOM 2078 C C . PHE A 1 272 ? -8.627 -26.722 43.416 1.00 70.31 272 PHE A C 1
ATOM 2080 O O . PHE A 1 272 ? -9.624 -27.440 43.413 1.00 70.31 272 PHE A O 1
ATOM 2087 N N . ASP A 1 273 ? -7.980 -26.366 44.523 1.00 75.88 273 ASP A N 1
ATOM 2088 C CA . ASP A 1 273 ? -8.445 -26.651 45.876 1.00 75.88 273 ASP A CA 1
ATOM 2089 C C . ASP A 1 273 ? -9.019 -25.356 46.480 1.00 75.88 273 ASP A C 1
ATOM 2091 O O . ASP A 1 273 ? -8.260 -24.396 46.670 1.00 75.88 273 ASP A O 1
ATOM 2095 N N . PRO A 1 274 ? -10.333 -25.296 46.773 1.00 69.88 274 PRO A N 1
ATOM 2096 C CA . PRO A 1 274 ? -10.965 -24.116 47.351 1.00 69.88 274 PRO A CA 1
ATOM 2097 C C . PRO A 1 274 ? -10.424 -23.769 48.743 1.00 69.88 274 PRO A C 1
ATOM 2099 O O . PRO A 1 274 ? -10.482 -22.609 49.128 1.00 69.88 274 PRO A O 1
ATOM 2102 N N . GLN A 1 275 ? -9.898 -24.752 49.485 1.00 77.69 275 GLN A N 1
ATOM 2103 C CA . GLN A 1 275 ? -9.410 -24.579 50.859 1.00 77.69 275 GLN A CA 1
ATOM 2104 C C . GLN A 1 275 ? -7.960 -24.074 50.922 1.00 77.69 275 GLN A C 1
ATOM 2106 O O . GLN A 1 275 ? -7.434 -23.793 52.000 1.00 77.69 275 GLN A O 1
ATOM 2111 N N . ARG A 1 276 ? -7.280 -23.951 49.774 1.00 80.00 276 ARG A N 1
ATOM 2112 C CA . ARG A 1 276 ? -5.960 -23.315 49.705 1.00 80.00 276 ARG A CA 1
ATOM 2113 C C . ARG A 1 276 ? -6.090 -21.789 49.763 1.00 80.00 276 ARG A C 1
ATOM 2115 O O . ARG A 1 276 ? -7.021 -21.243 49.181 1.00 80.00 276 ARG A O 1
ATOM 2122 N N . PRO A 1 277 ? -5.068 -21.070 50.267 1.00 76.12 277 PRO A N 1
ATOM 2123 C CA . PRO A 1 277 ? -5.057 -19.601 50.292 1.00 76.12 277 PRO A CA 1
ATOM 2124 C C . PRO A 1 277 ? -5.144 -18.947 48.897 1.00 76.12 277 PRO A C 1
ATOM 2126 O O . PRO A 1 277 ? -5.479 -17.772 48.777 1.00 76.12 277 PRO A O 1
ATOM 2129 N N . SER A 1 278 ? -4.875 -19.688 47.814 1.00 70.94 278 SER A N 1
ATOM 2130 C CA . SER A 1 278 ? -5.135 -19.244 46.434 1.00 70.94 278 SER A CA 1
ATOM 2131 C C . SER A 1 278 ? -6.630 -19.197 46.076 1.00 70.94 278 SER A C 1
ATOM 2133 O O . SER A 1 278 ? -7.019 -18.437 45.190 1.00 70.94 278 SER A O 1
ATOM 2135 N N . GLY A 1 279 ? -7.455 -20.008 46.744 1.00 72.56 279 GLY A N 1
ATOM 2136 C CA . GLY A 1 279 ? -8.909 -20.077 46.608 1.00 72.56 279 GLY A CA 1
ATOM 2137 C C . GLY A 1 279 ? -9.652 -19.004 47.406 1.00 72.56 279 GLY A C 1
ATOM 2138 O O . GLY A 1 279 ? -10.765 -18.657 47.029 1.00 72.56 279 GLY A O 1
ATOM 2139 N N . ASP A 1 280 ? -9.025 -18.386 48.414 1.00 78.88 280 ASP A N 1
ATOM 2140 C CA . ASP A 1 280 ? -9.630 -17.325 49.238 1.00 78.88 280 ASP A CA 1
ATOM 2141 C C . ASP A 1 280 ? -10.229 -16.188 48.414 1.00 78.88 280 ASP A C 1
ATOM 2143 O O . ASP A 1 280 ? -11.308 -15.684 48.714 1.00 78.88 280 ASP A O 1
ATOM 2147 N N . LYS A 1 281 ? -9.527 -15.759 47.359 1.00 79.69 281 LYS A N 1
ATOM 2148 C CA . LYS A 1 281 ? -10.019 -14.694 46.480 1.00 79.69 281 LYS A CA 1
ATOM 2149 C C . LYS A 1 281 ? -11.294 -15.125 45.754 1.00 79.69 281 LYS A C 1
ATOM 2151 O O . LYS A 1 281 ? -12.188 -14.310 45.576 1.00 79.69 281 LYS A O 1
ATOM 2156 N N . PHE A 1 282 ? -11.366 -16.386 45.340 1.00 79.19 282 PHE A N 1
ATOM 2157 C CA . PHE A 1 282 ? -12.532 -16.956 44.676 1.00 79.19 282 PHE A CA 1
ATOM 2158 C C . PHE A 1 282 ? -13.698 -17.148 45.653 1.00 79.19 282 PHE A C 1
ATOM 2160 O O . PHE A 1 282 ? -14.813 -16.757 45.329 1.00 79.19 282 PHE A O 1
ATOM 2167 N N . LEU A 1 283 ? -13.437 -17.645 46.865 1.00 82.75 283 LEU A N 1
ATOM 2168 C CA . LEU A 1 283 ? -14.450 -17.795 47.912 1.00 82.75 283 LEU A CA 1
ATOM 2169 C C . LEU A 1 283 ? -15.022 -16.445 48.357 1.00 82.75 283 LEU A C 1
ATOM 2171 O O . LEU A 1 283 ? -16.233 -16.293 48.410 1.00 82.75 283 LEU A O 1
ATOM 2175 N N . ARG A 1 284 ? -14.182 -15.420 48.552 1.00 82.56 284 ARG A N 1
ATOM 2176 C CA . ARG A 1 284 ? -14.658 -14.055 48.846 1.00 82.56 284 ARG A CA 1
ATOM 2177 C C . ARG A 1 284 ? -15.509 -13.469 47.725 1.00 82.56 284 ARG A C 1
ATOM 2179 O O . ARG A 1 284 ? -16.407 -12.684 47.998 1.00 82.56 284 ARG A O 1
ATOM 2186 N N . LEU A 1 285 ? -15.200 -13.798 46.470 1.00 83.44 285 LEU A N 1
ATOM 2187 C CA . LEU A 1 285 ? -16.009 -13.369 45.330 1.00 83.44 285 LEU A CA 1
ATOM 2188 C C . LEU A 1 285 ? -17.340 -14.122 45.277 1.00 83.44 285 LEU A C 1
ATOM 2190 O O . LEU A 1 285 ? -18.345 -13.490 44.988 1.00 83.44 285 LEU A O 1
ATOM 2194 N N . LEU A 1 286 ? -17.355 -15.423 45.586 1.00 81.19 286 LEU A N 1
ATOM 2195 C CA . LEU A 1 286 ? -18.582 -16.211 45.724 1.00 81.19 286 LEU A CA 1
ATOM 2196 C C . LEU A 1 286 ? -19.476 -15.681 46.849 1.00 81.19 286 LEU A C 1
ATOM 2198 O O . LEU A 1 286 ? -20.665 -15.500 46.626 1.00 81.19 286 LEU A O 1
ATOM 2202 N N . ASP A 1 287 ? -18.905 -15.372 48.012 1.00 83.44 287 ASP A N 1
ATOM 2203 C CA . ASP A 1 287 ? -19.641 -14.807 49.150 1.00 83.44 287 ASP A CA 1
ATOM 2204 C C . ASP A 1 287 ? -20.148 -13.383 48.876 1.00 83.44 287 ASP A C 1
ATOM 2206 O O . ASP A 1 287 ? -21.132 -12.941 49.465 1.00 83.44 287 ASP A O 1
ATOM 2210 N N . ALA A 1 288 ? -19.473 -12.650 47.985 1.00 85.38 288 ALA A N 1
ATOM 2211 C CA . ALA A 1 288 ? -19.885 -11.319 47.548 1.00 85.38 288 ALA A CA 1
ATOM 2212 C C . ALA A 1 288 ? -20.945 -11.346 46.437 1.00 85.38 288 ALA A C 1
ATOM 2214 O O . ALA A 1 288 ? -21.482 -10.288 46.094 1.00 85.38 288 ALA A O 1
ATOM 2215 N N . LEU A 1 289 ? -21.243 -12.512 45.850 1.00 79.94 289 LEU A N 1
ATOM 2216 C CA . LEU A 1 289 ? -22.365 -12.620 44.929 1.00 79.94 289 LEU A CA 1
ATOM 2217 C C . LEU A 1 289 ? -23.668 -12.454 45.718 1.00 79.94 289 LEU A C 1
ATOM 2219 O O . LEU A 1 289 ? -23.792 -12.980 46.827 1.00 79.94 289 LEU A O 1
ATOM 2223 N N . PRO A 1 290 ? -24.654 -11.732 45.166 1.00 76.56 290 PRO A N 1
ATOM 2224 C CA . PRO A 1 290 ? -25.965 -11.668 45.785 1.00 76.56 290 PRO A CA 1
ATOM 2225 C C . PRO A 1 290 ? -26.508 -13.096 45.967 1.00 76.56 290 PRO A C 1
ATOM 2227 O O . PRO A 1 290 ? -26.312 -13.933 45.077 1.00 76.56 290 PRO A O 1
ATOM 2230 N N . PRO A 1 291 ? -27.168 -13.395 47.104 1.00 73.25 291 PRO A N 1
ATOM 2231 C CA . PRO A 1 291 ? -27.830 -14.679 47.281 1.00 73.25 291 PRO A CA 1
ATOM 2232 C C . PRO A 1 291 ? -28.754 -14.885 46.089 1.00 73.25 291 PRO A C 1
ATOM 2234 O O . PRO A 1 291 ? -29.460 -13.949 45.713 1.00 73.25 291 PRO A O 1
ATOM 2237 N N . ALA A 1 292 ? -28.687 -16.071 45.477 1.00 62.88 292 ALA A N 1
ATOM 2238 C CA . ALA A 1 292 ? -29.480 -16.392 44.301 1.00 62.88 292 ALA A CA 1
ATOM 2239 C C . ALA A 1 292 ? -30.936 -16.024 44.588 1.00 62.88 292 ALA A C 1
ATOM 2241 O O . ALA A 1 292 ? -31.591 -16.659 45.422 1.00 62.88 292 ALA A O 1
ATOM 2242 N N . ASP A 1 293 ? -31.414 -14.954 43.954 1.00 57.62 293 ASP A N 1
ATOM 2243 C CA . ASP A 1 293 ? -32.825 -14.668 43.996 1.00 57.62 293 ASP A CA 1
ATOM 2244 C C . ASP A 1 293 ? -33.487 -15.765 43.159 1.00 57.62 293 ASP A C 1
ATOM 2246 O O . ASP A 1 293 ? -33.105 -16.077 42.033 1.00 57.62 293 ASP A O 1
ATOM 2250 N N . PHE A 1 294 ? -34.429 -16.466 43.771 1.00 55.97 294 PHE A N 1
ATOM 2251 C CA . PHE A 1 294 ? -35.382 -17.255 43.015 1.00 55.97 294 PHE A CA 1
ATOM 2252 C C . PHE A 1 294 ? -36.536 -16.318 42.649 1.00 55.97 294 PHE A C 1
ATOM 2254 O O . PHE A 1 294 ? -37.693 -16.626 42.928 1.00 55.97 294 PHE A O 1
ATOM 2261 N N . ASN A 1 295 ? -36.249 -15.149 42.052 1.00 52.84 295 ASN A N 1
ATOM 2262 C CA . ASN A 1 295 ? -37.289 -14.262 41.526 1.00 52.84 295 ASN A CA 1
ATOM 2263 C C . ASN A 1 295 ? -37.850 -14.823 40.215 1.00 52.84 295 ASN A C 1
ATOM 2265 O O . ASN A 1 295 ? -37.827 -14.146 39.197 1.00 52.84 295 ASN A O 1
ATOM 2269 N N . GLY A 1 296 ? -38.342 -16.066 40.221 1.00 53.41 296 GLY A N 1
ATOM 2270 C CA . GLY A 1 296 ? -39.276 -16.608 39.228 1.00 53.41 296 GLY A CA 1
ATOM 2271 C C . GLY A 1 296 ? -38.850 -16.636 37.752 1.00 53.41 296 GLY A C 1
ATOM 2272 O O . GLY A 1 296 ? -39.530 -17.279 36.967 1.00 53.41 296 GLY A O 1
ATOM 2273 N N . GLN A 1 297 ? -37.730 -16.033 37.350 1.00 50.56 297 GLN A N 1
ATOM 2274 C CA . GLN A 1 297 ? -37.198 -16.070 35.986 1.00 50.56 297 GLN A CA 1
ATOM 2275 C C . GLN A 1 297 ? -36.348 -17.324 35.750 1.00 50.56 297 GLN A C 1
ATOM 2277 O O . GLN A 1 297 ? -35.431 -17.346 34.933 1.00 50.56 297 GLN A O 1
ATOM 2282 N N . VAL A 1 298 ? -36.653 -18.397 36.479 1.00 52.41 298 VAL A N 1
ATOM 2283 C CA . VAL A 1 298 ? -36.094 -19.722 36.235 1.00 52.41 298 VAL A CA 1
ATOM 2284 C C . VAL A 1 298 ? -36.810 -20.285 35.018 1.00 52.41 298 VAL A C 1
ATOM 2286 O O . VAL A 1 298 ? -37.777 -21.008 35.197 1.00 52.41 298 VAL A O 1
ATOM 2289 N N . PHE A 1 299 ? -36.375 -19.901 33.811 1.00 50.03 299 PHE A N 1
ATOM 2290 C CA . PHE A 1 299 ? -36.648 -20.573 32.528 1.00 50.03 299 PHE A CA 1
ATOM 2291 C C . PHE A 1 299 ? -38.007 -21.304 32.448 1.00 50.03 299 PHE A C 1
ATOM 2293 O O . PHE A 1 299 ? -38.057 -22.489 32.118 1.00 50.03 299 PHE A O 1
ATOM 2300 N N . VAL A 1 300 ? -39.101 -20.642 32.840 1.00 56.19 300 VAL A N 1
ATOM 2301 C CA . VAL A 1 300 ? -40.439 -21.260 32.811 1.00 56.19 300 VAL A CA 1
ATOM 2302 C C . VAL A 1 300 ? -40.954 -21.243 31.377 1.00 56.19 300 VAL A C 1
ATOM 2304 O O . VAL A 1 300 ? -41.608 -22.183 30.926 1.00 56.19 300 VAL A O 1
ATOM 2307 N N . ASP A 1 301 ? -40.577 -20.195 30.651 1.00 59.75 301 ASP A N 1
ATOM 2308 C CA . ASP A 1 301 ? -40.810 -20.058 29.230 1.00 59.75 301 ASP A CA 1
ATOM 2309 C C . ASP A 1 301 ? -39.724 -20.821 28.465 1.00 59.75 301 ASP A C 1
ATOM 2311 O O . ASP A 1 301 ? -38.531 -20.757 28.785 1.00 59.75 301 ASP A O 1
ATOM 2315 N N . ALA A 1 302 ? -40.149 -21.602 27.471 1.00 68.25 302 ALA A N 1
ATOM 2316 C CA . ALA A 1 302 ? -39.230 -22.308 26.594 1.00 68.25 302 ALA A CA 1
ATOM 2317 C C . ALA A 1 302 ? -38.361 -21.276 25.872 1.00 68.25 302 ALA A C 1
ATOM 2319 O O . ALA A 1 302 ? -38.896 -20.476 25.108 1.00 68.25 302 ALA A O 1
ATOM 2320 N N . ILE A 1 303 ? -37.045 -21.321 26.109 1.00 65.81 303 ILE A N 1
ATOM 2321 C CA . ILE A 1 303 ? -36.072 -20.470 25.420 1.00 65.81 303 ILE A CA 1
ATOM 2322 C C . ILE A 1 303 ? -36.320 -20.603 23.919 1.00 65.81 303 ILE A C 1
ATOM 2324 O O . ILE A 1 303 ? -36.157 -21.686 23.342 1.00 65.81 303 ILE A O 1
ATOM 2328 N N . THR A 1 304 ? -36.750 -19.514 23.298 1.00 76.94 304 THR A N 1
ATOM 2329 C CA . THR A 1 304 ? -37.037 -19.512 21.867 1.00 76.94 304 THR A CA 1
ATOM 2330 C C . THR A 1 304 ? -35.737 -19.371 21.082 1.00 76.94 304 THR A C 1
ATOM 2332 O O . THR A 1 304 ? -34.736 -18.848 21.576 1.00 76.94 304 THR A O 1
ATOM 2335 N N . MET A 1 305 ? -35.724 -19.863 19.842 1.00 77.00 305 MET A N 1
ATOM 2336 C CA . MET A 1 305 ? -34.551 -19.719 18.971 1.00 77.00 305 MET A CA 1
ATOM 2337 C C . MET A 1 305 ? -34.196 -18.239 18.760 1.00 77.00 305 MET A C 1
ATOM 2339 O O . MET A 1 305 ? -33.019 -17.893 18.740 1.00 77.00 305 MET A O 1
ATOM 2343 N N . ASP A 1 306 ? -35.206 -17.372 18.701 1.00 72.19 306 ASP A N 1
ATOM 2344 C CA . ASP A 1 306 ? -35.038 -15.931 18.513 1.00 72.19 306 ASP A CA 1
ATOM 2345 C C . ASP A 1 306 ? -34.308 -15.283 19.705 1.00 72.19 306 ASP A C 1
ATOM 2347 O O . ASP A 1 306 ? -33.379 -14.505 19.511 1.00 72.19 306 ASP A O 1
ATOM 2351 N N . GLU A 1 307 ? -34.627 -15.672 20.945 1.00 72.75 307 GLU A N 1
ATOM 2352 C CA . GLU A 1 307 ? -33.923 -15.191 22.147 1.00 72.75 307 GLU A CA 1
ATOM 2353 C C . GLU A 1 307 ? -32.452 -15.627 22.178 1.00 72.75 307 GLU A C 1
ATOM 2355 O O . GLU A 1 307 ? -31.570 -14.881 22.614 1.00 72.75 307 GLU A O 1
ATOM 2360 N N . VAL A 1 308 ? -32.174 -16.842 21.698 1.00 74.56 308 VAL A N 1
ATOM 2361 C CA . VAL A 1 308 ? -30.809 -17.364 21.567 1.00 74.56 308 VAL A CA 1
ATOM 2362 C C . VAL A 1 308 ? -30.047 -16.581 20.506 1.00 74.56 308 VAL A C 1
ATOM 2364 O O . VAL A 1 308 ? -28.905 -16.185 20.749 1.00 74.56 308 VAL A O 1
ATOM 2367 N N . GLU A 1 309 ? -30.668 -16.324 19.355 1.00 76.19 309 GLU A N 1
ATOM 2368 C CA . GLU A 1 309 ? -30.089 -15.520 18.280 1.00 76.19 309 GLU A CA 1
ATOM 2369 C C . GLU A 1 309 ? -29.835 -14.076 18.722 1.00 76.19 309 GLU A C 1
ATOM 2371 O O . GLU A 1 309 ? -28.758 -13.546 18.446 1.00 76.19 309 GLU A O 1
ATOM 2376 N N . ASP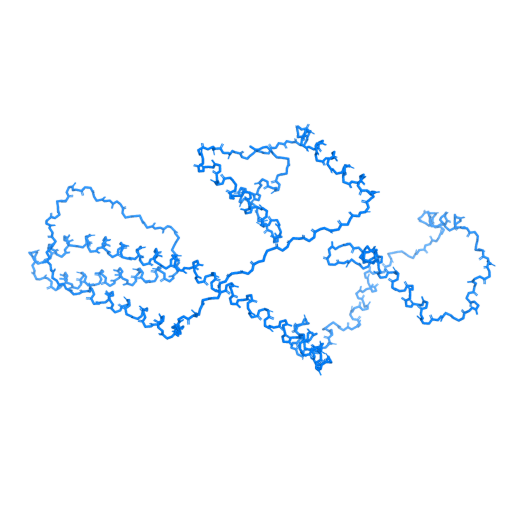 A 1 310 ? -30.743 -13.466 19.480 1.00 77.75 310 ASP A N 1
ATOM 2377 C CA . ASP A 1 310 ? -30.583 -12.121 20.032 1.00 77.75 310 ASP A CA 1
ATOM 2378 C C . ASP A 1 310 ? -29.443 -12.048 21.052 1.00 77.75 310 ASP A C 1
ATOM 2380 O O . ASP A 1 310 ? -28.607 -11.138 20.993 1.00 77.75 310 ASP A O 1
ATOM 2384 N N . ALA A 1 311 ? -29.340 -13.030 21.952 1.00 76.56 311 ALA A N 1
ATOM 2385 C CA . ALA A 1 311 ? -28.250 -13.109 22.920 1.00 76.56 311 ALA A CA 1
ATOM 2386 C C . ALA A 1 311 ? -26.889 -13.332 22.234 1.00 76.56 311 ALA A C 1
ATOM 2388 O O . ALA A 1 311 ? -25.898 -12.672 22.570 1.00 76.56 311 ALA A O 1
ATOM 2389 N N . LEU A 1 312 ? -26.837 -14.215 21.231 1.00 78.56 312 LEU A N 1
ATOM 2390 C CA . LEU A 1 312 ? -25.647 -14.452 20.407 1.00 78.56 312 LEU A CA 1
ATOM 2391 C C . LEU A 1 312 ? -25.267 -13.217 19.594 1.00 78.56 312 LEU A C 1
ATOM 2393 O O . LEU A 1 312 ? -24.087 -12.870 19.523 1.00 78.56 312 LEU A O 1
ATOM 2397 N N . ASN A 1 313 ? -26.242 -12.518 19.019 1.00 79.19 313 ASN A N 1
ATOM 2398 C CA . ASN A 1 313 ? -26.012 -11.275 18.300 1.00 79.19 313 ASN A CA 1
ATOM 2399 C C . ASN A 1 313 ? -25.493 -10.189 19.245 1.00 79.19 313 ASN A C 1
ATOM 2401 O O . ASN A 1 313 ? -24.491 -9.554 18.930 1.00 79.19 313 ASN A O 1
ATOM 2405 N N . ALA A 1 314 ? -26.069 -10.018 20.435 1.00 77.75 314 ALA A N 1
ATOM 2406 C CA . ALA A 1 314 ? -25.586 -9.059 21.428 1.00 77.75 314 ALA A CA 1
ATOM 2407 C C . ALA A 1 314 ? -24.138 -9.348 21.872 1.00 77.75 314 ALA A C 1
ATOM 2409 O O . ALA A 1 314 ? -23.308 -8.431 21.966 1.00 77.75 314 ALA A O 1
ATOM 2410 N N . ALA A 1 315 ? -23.807 -10.623 22.092 1.00 74.88 315 ALA A N 1
ATOM 2411 C CA . ALA A 1 315 ? -22.457 -11.066 22.424 1.00 74.88 315 ALA A CA 1
ATOM 2412 C C . ALA A 1 315 ? -21.480 -10.852 21.256 1.00 74.88 315 ALA A C 1
ATOM 2414 O O . ALA A 1 315 ? -20.377 -10.342 21.453 1.00 74.88 315 ALA A O 1
ATOM 2415 N N . ASN A 1 316 ? -21.881 -11.163 20.023 1.00 77.31 316 ASN A N 1
ATOM 2416 C CA . ASN A 1 316 ? -21.062 -10.934 18.831 1.00 77.31 316 ASN A CA 1
ATOM 2417 C C . ASN A 1 316 ? -20.833 -9.440 18.582 1.00 77.31 316 ASN A C 1
ATOM 2419 O O . ASN A 1 316 ? -19.717 -9.026 18.286 1.00 77.31 316 ASN A O 1
ATOM 2423 N N . LEU A 1 317 ? -21.851 -8.603 18.775 1.00 75.31 317 LEU A N 1
ATOM 2424 C CA . LEU A 1 317 ? -21.744 -7.152 18.627 1.00 75.31 317 LEU A CA 1
ATOM 2425 C C . LEU A 1 317 ? -20.748 -6.526 19.608 1.00 75.31 317 LEU A C 1
ATOM 2427 O O . LEU A 1 317 ? -20.161 -5.488 19.302 1.00 75.31 317 LEU A O 1
ATOM 2431 N N . THR A 1 318 ? -20.567 -7.128 20.782 1.00 73.00 318 THR A N 1
ATOM 2432 C CA . THR A 1 318 ? -19.664 -6.633 21.830 1.00 73.00 318 THR A CA 1
ATOM 2433 C C . THR A 1 318 ? -18.270 -7.249 21.773 1.00 73.00 318 THR A C 1
ATOM 2435 O O . THR A 1 318 ? -17.299 -6.552 22.059 1.00 73.00 318 THR A O 1
ATOM 2438 N N . SER A 1 319 ? -18.157 -8.521 21.391 1.00 72.25 319 SER A N 1
ATOM 2439 C CA . SER A 1 319 ? -16.893 -9.267 21.408 1.00 72.25 319 SER A CA 1
ATOM 2440 C C . SER A 1 319 ? -16.176 -9.314 20.059 1.00 72.25 319 SER A C 1
ATOM 2442 O O . SER A 1 319 ? -14.948 -9.398 20.042 1.00 72.25 319 SER A O 1
ATOM 2444 N N . ALA A 1 320 ? -16.896 -9.237 18.933 1.00 71.75 320 ALA A N 1
ATOM 2445 C CA . ALA A 1 320 ? -16.283 -9.309 17.615 1.00 71.75 320 ALA A CA 1
ATOM 2446 C C . ALA A 1 320 ? -15.713 -7.936 17.214 1.00 71.75 320 ALA A C 1
ATOM 2448 O O . ALA A 1 320 ? -16.475 -6.973 17.048 1.00 71.75 320 ALA A O 1
ATOM 2449 N N . PRO A 1 321 ? -14.384 -7.817 17.028 1.00 71.00 321 PRO A N 1
ATOM 2450 C CA . PRO A 1 321 ? -13.791 -6.590 16.528 1.00 71.00 321 PRO A CA 1
ATOM 2451 C C . PRO A 1 321 ? -14.179 -6.400 15.058 1.00 71.00 321 PRO A C 1
ATOM 2453 O O . PRO A 1 321 ? -14.032 -7.302 14.229 1.00 71.00 321 PRO A O 1
ATOM 2456 N N . GLY A 1 322 ? -14.674 -5.211 14.726 1.00 70.06 322 GLY A N 1
ATOM 2457 C CA . GLY A 1 322 ? -14.885 -4.782 13.350 1.00 70.06 322 GLY A CA 1
ATOM 2458 C C . GLY A 1 322 ? -13.573 -4.664 12.579 1.00 70.06 322 GLY A C 1
ATOM 2459 O O . GLY A 1 322 ? -12.482 -4.786 13.139 1.00 70.06 322 GLY A O 1
ATOM 2460 N N . LEU A 1 323 ? -13.666 -4.373 11.277 1.00 70.88 323 LEU A N 1
ATOM 2461 C CA . LEU A 1 323 ? -12.490 -4.199 10.410 1.00 70.88 323 LEU A CA 1
ATOM 2462 C C . LEU A 1 323 ? -11.504 -3.132 10.934 1.00 70.88 323 LEU A C 1
ATOM 2464 O O . LEU A 1 323 ? -10.312 -3.198 10.640 1.00 70.88 323 LEU A O 1
ATOM 2468 N N . ASP A 1 324 ? -12.016 -2.182 11.721 1.00 77.50 324 ASP A N 1
ATOM 2469 C CA . ASP A 1 324 ? -11.273 -1.082 12.338 1.00 77.50 324 ASP A CA 1
ATOM 2470 C C . ASP A 1 324 ? -10.876 -1.362 13.806 1.00 77.50 324 ASP A C 1
ATOM 2472 O O . ASP A 1 324 ? -10.334 -0.488 14.480 1.00 77.50 324 ASP A O 1
ATOM 2476 N N . GLY A 1 325 ? -11.154 -2.564 14.327 1.00 76.06 325 GLY A N 1
ATOM 2477 C CA . GLY A 1 325 ? -10.888 -2.967 15.716 1.00 76.06 325 GLY A CA 1
ATOM 2478 C C . GLY A 1 325 ? -11.940 -2.516 16.737 1.00 76.06 325 GLY A C 1
ATOM 2479 O O . GLY A 1 325 ? -11.850 -2.886 17.905 1.00 76.06 325 GLY A O 1
ATOM 2480 N N . LEU A 1 326 ? -12.946 -1.747 16.313 1.00 75.56 326 LEU A N 1
ATOM 2481 C CA . LEU A 1 326 ? -14.069 -1.318 17.149 1.00 75.56 326 LEU A CA 1
ATOM 2482 C C . LEU A 1 326 ? -15.191 -2.372 17.155 1.00 75.56 326 LEU A C 1
ATOM 2484 O O . LEU A 1 326 ? -15.488 -2.924 16.094 1.00 75.56 326 LEU A O 1
ATOM 2488 N N . PRO A 1 327 ? -15.830 -2.660 18.305 1.00 77.56 327 PRO A N 1
ATOM 2489 C CA . PRO A 1 327 ? -16.909 -3.642 18.383 1.00 77.56 327 PRO A CA 1
ATOM 2490 C C . PRO A 1 327 ? -18.111 -3.225 17.530 1.00 77.56 327 PRO A C 1
ATOM 2492 O O . PRO A 1 327 ? -18.483 -2.046 17.485 1.00 77.56 327 PRO A O 1
ATOM 2495 N N . TYR A 1 328 ? -18.750 -4.200 16.876 1.00 74.81 328 TYR A N 1
ATOM 2496 C CA . TYR A 1 328 ? -19.836 -3.940 15.926 1.00 74.81 328 TYR A CA 1
ATOM 2497 C C . TYR A 1 328 ? -21.052 -3.219 16.522 1.00 74.81 328 TYR A C 1
ATOM 2499 O O . TYR A 1 328 ? -21.783 -2.548 15.793 1.00 74.81 328 TYR A O 1
ATOM 2507 N N . ARG A 1 329 ? -21.228 -3.269 17.847 1.00 79.75 329 ARG A N 1
ATOM 2508 C CA . ARG A 1 329 ? -22.240 -2.503 18.589 1.00 79.75 329 ARG A CA 1
ATOM 2509 C C . ARG A 1 329 ? -22.196 -1.000 18.291 1.00 79.75 329 ARG A C 1
ATOM 2511 O O . ARG A 1 329 ? -23.231 -0.347 18.340 1.00 79.75 329 ARG A O 1
ATOM 2518 N N . ILE A 1 330 ? -21.021 -0.449 17.980 1.00 75.00 330 ILE A N 1
ATOM 2519 C CA . ILE A 1 330 ? -20.867 0.976 17.653 1.00 75.00 330 ILE A CA 1
ATOM 2520 C C . ILE A 1 330 ? -21.497 1.297 16.294 1.00 75.00 330 ILE A C 1
ATOM 2522 O O . ILE A 1 330 ? -22.128 2.340 16.158 1.00 75.00 330 ILE A O 1
ATOM 2526 N N . TYR A 1 331 ? -21.380 0.401 15.311 1.00 74.06 331 TYR A N 1
ATOM 2527 C CA . TYR A 1 331 ? -21.947 0.621 13.978 1.00 74.06 331 TYR A CA 1
ATOM 2528 C C . TYR A 1 331 ? -23.473 0.528 13.963 1.00 74.06 331 TYR A C 1
ATOM 2530 O O . TYR A 1 331 ? -24.088 1.217 13.171 1.00 74.06 331 TYR A O 1
ATOM 2538 N N . TYR A 1 332 ? -24.085 -0.253 14.859 1.00 68.62 332 TYR A N 1
ATOM 2539 C CA . TYR A 1 332 ? -25.549 -0.332 14.991 1.00 68.62 332 TYR A CA 1
ATOM 2540 C C . TYR A 1 332 ? -26.196 0.919 15.599 1.00 68.62 332 TYR A C 1
ATOM 2542 O O . TYR A 1 332 ? -27.418 1.044 15.605 1.00 68.62 332 TYR A O 1
ATOM 2550 N N . ARG A 1 333 ? -25.395 1.833 16.155 1.00 67.19 333 ARG A N 1
ATOM 2551 C CA . ARG A 1 333 ? -25.884 3.095 16.722 1.00 67.19 333 ARG A CA 1
ATOM 2552 C C . ARG A 1 333 ? -26.066 4.189 15.656 1.00 67.19 333 ARG A C 1
ATOM 2554 O O . ARG A 1 333 ? -26.630 5.233 15.976 1.00 67.19 333 ARG A O 1
ATOM 2561 N N . PHE A 1 334 ? -25.578 3.957 14.437 1.00 57.97 334 PHE A N 1
ATOM 2562 C CA . PHE A 1 334 ? -25.638 4.862 13.287 1.00 57.97 334 PHE A CA 1
ATOM 2563 C C . PHE A 1 334 ? -26.404 4.213 12.134 1.00 57.97 334 PHE A C 1
ATOM 2565 O O . PHE A 1 334 ? -26.954 4.983 11.316 1.00 57.97 334 PHE A O 1
#

Radius of gyration: 37.41 Å; chains: 1; bounding box: 90×66×95 Å

pLDDT: mean 70.36, std 17.8, range [26.61, 92.44]